Protein AF-A2FXR2-F1 (afdb_monomer)

Mean predicted aligned error: 19.78 Å

Solvent-accessible surface area (backbone atoms only — not comparable to full-atom values): 13635 Å² total; per-residue (Å²): 134,82,83,81,75,84,76,81,81,70,68,66,89,73,52,77,54,55,44,39,30,42,36,34,29,36,90,68,86,71,93,73,78,74,53,41,37,40,35,47,90,94,45,78,45,77,37,73,52,70,47,79,54,93,47,34,43,32,35,47,38,75,80,43,60,68,54,55,68,54,87,73,86,73,54,56,34,36,40,36,44,84,95,48,74,45,79,46,46,54,75,51,51,39,83,70,37,38,82,91,75,46,75,89,57,69,80,34,72,29,42,30,38,97,83,20,35,26,31,53,61,87,70,56,68,91,77,82,83,79,73,54,68,74,64,79,47,62,65,44,62,67,56,52,51,49,49,48,49,51,49,52,50,47,51,50,49,50,50,52,49,50,54,49,49,51,49,40,49,71,72,69,49,58,65,65,60,54,51,52,51,49,53,53,49,52,52,52,55,50,50,53,52,49,54,52,50,54,52,52,53,50,51,53,53,49,51,51,51,51,52,51,53,56,48,51,54,50,53,54,52,53,54,52,58,53,53,59,67,69,73,73,117

Sequence (233 aa):
MGDTVQCVFIPPSFNFHEILSFTIYSDAHFSEIPPLIVQIDEKQFEINKITNSDNKITWNCEKLVELKEHRTKTKEFKVKFNDLEKTIDLNGLIFLGMPRSFKPIYDVLLLEFKSGYYCRSDAISEDPVSFNVDFILTLDYRNVVQVKAQIEELQQSQKSFIETKERLVQTGLNLKELSDLKVQYEECMKEKRRVQHDFIDQNQKMQAATIITTNDERTIGAKRTTYEAYTSK

Nearest PDB structures (foldseek):
  8v33-assembly1_A  TM=5.564E-01  e=7.597E-01  Staphylococcus aureus

pLDDT: mean 71.03, std 16.15, range [30.12, 92.31]

Structure (mmCIF, N/CA/C/O backbone):
data_AF-A2FXR2-F1
#
_entry.id   AF-A2FXR2-F1
#
loop_
_atom_site.group_PDB
_atom_site.id
_atom_site.type_symbol
_atom_site.label_atom_id
_atom_site.label_alt_id
_atom_site.label_comp_id
_atom_site.label_asym_id
_atom_site.label_entity_id
_atom_site.label_seq_id
_atom_site.pdbx_PDB_ins_code
_atom_site.Cartn_x
_atom_site.Cartn_y
_atom_site.Cartn_z
_atom_site.occupancy
_atom_site.B_iso_or_equiv
_atom_site.auth_seq_id
_atom_site.auth_comp_id
_atom_site.auth_asym_id
_atom_site.auth_atom_id
_atom_site.pdbx_PDB_model_num
ATOM 1 N N . MET A 1 1 ? -23.079 -11.453 -27.517 1.00 34.19 1 MET A N 1
ATOM 2 C CA . MET A 1 1 ? -21.732 -11.996 -27.252 1.00 34.19 1 MET A CA 1
ATOM 3 C C . MET A 1 1 ? -21.077 -11.004 -26.316 1.00 34.19 1 MET A C 1
ATOM 5 O O . MET A 1 1 ? -20.950 -9.856 -26.708 1.00 34.19 1 MET A O 1
ATOM 9 N N . GLY A 1 2 ? -20.878 -11.379 -25.052 1.00 34.09 2 GLY A N 1
ATOM 10 C CA . GLY A 1 2 ? -20.291 -10.482 -24.058 1.00 34.09 2 GLY A CA 1
ATOM 11 C C . GLY A 1 2 ? -18.781 -10.468 -24.229 1.00 34.09 2 GLY A C 1
ATOM 12 O O . GLY A 1 2 ? -18.172 -11.536 -24.235 1.00 34.09 2 GLY A O 1
ATOM 13 N N . ASP A 1 3 ? -18.205 -9.283 -24.402 1.00 34.44 3 ASP A N 1
ATOM 14 C CA . ASP A 1 3 ? -16.759 -9.110 -24.434 1.00 34.44 3 ASP A CA 1
ATOM 15 C C . ASP A 1 3 ? -16.188 -9.504 -23.069 1.00 34.44 3 ASP A C 1
ATOM 17 O O . ASP A 1 3 ? -16.414 -8.844 -22.053 1.00 34.44 3 ASP A O 1
ATOM 21 N N . THR A 1 4 ? -15.467 -10.622 -23.029 1.00 33.97 4 THR A N 1
ATOM 22 C CA . THR A 1 4 ? -14.654 -11.008 -21.877 1.00 33.97 4 THR A CA 1
ATOM 23 C C . THR A 1 4 ? -13.510 -10.013 -21.738 1.00 33.97 4 THR A C 1
ATOM 25 O O . THR A 1 4 ? -12.489 -10.123 -22.417 1.00 33.97 4 THR A O 1
ATOM 28 N N . VAL A 1 5 ? -13.685 -9.035 -20.852 1.00 34.22 5 VAL A N 1
ATOM 29 C CA . VAL A 1 5 ? -12.607 -8.149 -20.416 1.00 34.22 5 VAL A CA 1
ATOM 30 C C . VAL A 1 5 ? -11.611 -8.988 -19.617 1.00 34.22 5 VAL A C 1
ATOM 32 O O . VAL A 1 5 ? -11.944 -9.538 -18.567 1.00 34.22 5 VAL A O 1
ATOM 35 N N . GLN A 1 6 ? -10.384 -9.116 -20.123 1.00 30.12 6 GLN A N 1
ATOM 36 C CA . GLN A 1 6 ? -9.282 -9.705 -19.366 1.00 30.12 6 GLN A CA 1
ATOM 37 C C . GLN A 1 6 ? -8.884 -8.745 -18.240 1.00 30.12 6 GLN A C 1
ATOM 39 O O . GLN A 1 6 ? -8.045 -7.864 -18.416 1.00 30.12 6 GLN A O 1
ATOM 44 N N . CYS A 1 7 ? -9.495 -8.906 -17.069 1.00 34.31 7 CYS A N 1
ATOM 45 C CA . CYS A 1 7 ? -9.015 -8.268 -15.852 1.00 34.31 7 CYS A CA 1
ATOM 46 C C . CYS A 1 7 ? -7.735 -8.980 -15.403 1.00 34.31 7 CYS A C 1
ATOM 48 O O . CYS A 1 7 ? -7.783 -10.080 -14.852 1.00 34.31 7 CYS A O 1
ATOM 50 N N . VAL A 1 8 ? -6.578 -8.356 -15.629 1.00 30.34 8 VAL A N 1
ATOM 51 C CA . VAL A 1 8 ? -5.335 -8.772 -14.975 1.00 30.34 8 VAL A CA 1
ATOM 52 C C . VAL A 1 8 ? -5.390 -8.257 -13.538 1.00 30.34 8 VAL A C 1
ATOM 54 O O . VAL A 1 8 ? -5.042 -7.112 -13.261 1.00 30.34 8 VAL A O 1
ATOM 57 N N . PHE A 1 9 ? -5.846 -9.103 -12.615 1.00 40.12 9 PHE A N 1
ATOM 58 C CA . PHE A 1 9 ? -5.611 -8.895 -11.190 1.00 40.12 9 PHE A CA 1
ATOM 59 C C . PHE A 1 9 ? -4.121 -9.123 -10.937 1.00 40.12 9 PHE A C 1
ATOM 61 O O . PHE A 1 9 ? -3.690 -10.253 -10.736 1.00 40.12 9 PHE A O 1
ATOM 68 N N . ILE A 1 10 ? -3.315 -8.063 -10.996 1.00 36.97 10 ILE A N 1
ATOM 69 C CA . ILE A 1 10 ? -1.991 -8.097 -10.374 1.00 36.97 10 ILE A CA 1
ATOM 70 C C . ILE A 1 10 ? -2.263 -7.941 -8.879 1.00 36.97 10 ILE A C 1
ATOM 72 O O . ILE A 1 10 ? -2.712 -6.861 -8.485 1.00 36.97 10 ILE A O 1
ATOM 76 N N . PRO A 1 11 ? -2.047 -8.974 -8.045 1.00 44.47 11 PRO A N 1
ATOM 77 C CA . PRO A 1 11 ? -2.202 -8.823 -6.611 1.00 44.47 11 PRO A CA 1
ATOM 78 C C . PRO A 1 11 ? -1.221 -7.732 -6.182 1.00 44.47 11 PRO A C 1
ATOM 80 O O . PRO A 1 11 ? -0.017 -7.865 -6.439 1.00 44.47 11 PRO A O 1
ATOM 83 N N . PRO A 1 12 ? -1.688 -6.622 -5.598 1.00 54.91 12 PRO A N 1
ATOM 84 C CA . PRO A 1 12 ? -0.768 -5.647 -5.053 1.00 54.91 12 PRO A CA 1
ATOM 85 C C . PRO A 1 12 ? 0.086 -6.357 -3.999 1.00 54.91 12 PRO A C 1
ATOM 87 O O . PRO A 1 12 ? -0.434 -7.014 -3.101 1.00 54.91 12 PRO A O 1
ATOM 90 N N . SER A 1 13 ? 1.412 -6.263 -4.118 1.00 66.31 13 SER A N 1
ATOM 91 C CA . SER A 1 13 ? 2.334 -6.841 -3.135 1.00 66.31 13 SER A CA 1
ATOM 92 C C . SER A 1 13 ? 2.373 -5.963 -1.881 1.00 66.31 13 SER A C 1
ATOM 94 O O . SER A 1 13 ? 3.421 -5.419 -1.533 1.00 66.31 13 SER A O 1
ATOM 96 N N . PHE A 1 14 ? 1.231 -5.819 -1.208 1.00 75.69 14 PHE A N 1
ATOM 97 C CA . PHE A 1 14 ? 1.130 -5.025 0.003 1.00 75.69 14 PHE A CA 1
ATOM 98 C C . PHE A 1 14 ? 1.903 -5.664 1.140 1.00 75.69 14 PHE A C 1
ATOM 100 O O . PHE A 1 14 ? 1.891 -6.884 1.318 1.00 75.69 14 PHE A O 1
ATOM 107 N N . ASN A 1 15 ? 2.548 -4.833 1.941 1.00 82.69 15 ASN A N 1
ATOM 108 C CA . ASN A 1 15 ? 3.151 -5.236 3.202 1.00 82.69 15 ASN A CA 1
ATOM 109 C C . ASN A 1 15 ? 2.428 -4.556 4.366 1.00 82.69 15 ASN A C 1
ATOM 111 O O . ASN A 1 15 ? 1.904 -3.457 4.214 1.00 82.69 15 ASN A O 1
ATOM 115 N N . PHE A 1 16 ? 2.439 -5.164 5.554 1.00 81.81 16 PHE A N 1
ATOM 116 C CA . PHE A 1 16 ? 1.729 -4.603 6.715 1.00 81.81 16 PHE A CA 1
ATOM 117 C C . PHE A 1 16 ? 2.162 -3.177 7.065 1.00 81.81 16 PHE A C 1
ATOM 119 O O . PHE A 1 16 ? 1.326 -2.344 7.394 1.00 81.81 16 PHE A O 1
ATOM 126 N N . HIS A 1 17 ? 3.455 -2.871 6.924 1.00 82.31 17 HIS A N 1
ATOM 127 C CA . HIS A 1 17 ? 4.001 -1.537 7.188 1.00 82.31 17 HIS A CA 1
ATOM 128 C C . HIS A 1 17 ? 3.488 -0.449 6.225 1.00 82.31 17 HIS A C 1
ATOM 130 O O . HIS A 1 17 ? 3.721 0.738 6.459 1.00 82.31 17 HIS A O 1
ATOM 136 N N . GLU A 1 18 ? 2.828 -0.838 5.133 1.00 84.31 18 GLU A N 1
ATOM 137 C CA . GLU A 1 18 ? 2.234 0.072 4.151 1.00 84.31 18 GLU A CA 1
ATOM 138 C C . GLU A 1 18 ? 0.792 0.459 4.510 1.00 84.31 18 GLU A C 1
ATOM 140 O O . GLU A 1 18 ? 0.265 1.404 3.919 1.00 84.31 18 GLU A O 1
ATOM 145 N N . ILE A 1 19 ? 0.171 -0.227 5.481 1.00 88.31 19 ILE A N 1
ATOM 146 C CA . ILE A 1 19 ? -1.155 0.121 5.999 1.00 88.31 19 ILE A CA 1
ATOM 147 C C . ILE A 1 19 ? -1.044 1.458 6.738 1.00 88.31 19 ILE A C 1
ATOM 149 O O . ILE A 1 19 ? -0.303 1.604 7.713 1.00 88.31 19 ILE A O 1
ATOM 153 N N . LEU A 1 20 ? -1.790 2.454 6.269 1.00 89.00 20 LEU A N 1
ATOM 154 C CA . LEU A 1 20 ? -1.824 3.792 6.854 1.00 89.00 20 LEU A CA 1
ATOM 155 C C . LEU A 1 20 ? -2.848 3.875 7.985 1.00 89.00 20 LEU A C 1
ATOM 157 O O . LEU A 1 20 ? -2.572 4.462 9.038 1.00 89.00 20 LEU A O 1
ATOM 161 N N . SER A 1 21 ? -4.022 3.281 7.777 1.00 91.06 21 SER A N 1
ATOM 162 C CA . SER A 1 21 ? -5.117 3.298 8.738 1.00 91.06 21 SER A CA 1
ATOM 163 C C . SER A 1 21 ? -6.072 2.116 8.547 1.00 91.06 21 SER A C 1
ATOM 165 O O . SER A 1 21 ? -6.156 1.530 7.466 1.00 91.06 21 SER A O 1
ATOM 167 N N . PHE A 1 22 ? -6.808 1.798 9.609 1.00 91.25 22 PHE A N 1
ATOM 168 C CA . PHE A 1 22 ? -8.021 0.990 9.544 1.00 91.25 22 PHE A CA 1
ATOM 169 C C . PHE A 1 22 ? -9.216 1.913 9.744 1.00 91.25 22 PHE A C 1
ATOM 171 O O . PHE A 1 22 ? -9.208 2.729 10.666 1.00 91.25 22 PHE A O 1
ATOM 178 N N . THR A 1 23 ? -10.229 1.802 8.894 1.00 90.06 23 THR A N 1
ATOM 179 C CA . THR A 1 23 ? -11.386 2.699 8.891 1.00 90.06 23 THR A CA 1
ATOM 180 C C . THR A 1 23 ? -12.684 1.904 8.869 1.00 90.06 23 THR A C 1
ATOM 182 O O . THR A 1 23 ? -12.802 0.942 8.120 1.00 90.06 23 THR A O 1
ATOM 185 N N . ILE A 1 24 ? -13.672 2.334 9.650 1.00 87.81 24 ILE A N 1
ATOM 186 C CA . ILE A 1 24 ? -15.057 1.862 9.558 1.00 87.81 24 ILE A CA 1
ATOM 187 C C . ILE A 1 24 ? -15.957 3.085 9.449 1.00 87.81 24 ILE A C 1
ATOM 189 O O . ILE A 1 24 ? -15.795 4.044 10.205 1.00 87.81 24 ILE A O 1
ATOM 193 N N . TYR A 1 25 ? -16.901 3.037 8.515 1.00 85.31 25 TYR A N 1
ATOM 194 C CA . TYR A 1 25 ? -18.023 3.966 8.490 1.00 85.31 25 TYR A CA 1
ATOM 195 C C . TYR A 1 25 ? -19.205 3.304 9.178 1.00 85.31 25 TYR A C 1
ATOM 197 O O . TYR A 1 25 ? -19.517 2.163 8.865 1.00 85.31 25 TYR A O 1
ATOM 205 N N . SER A 1 26 ? -19.841 3.971 10.127 1.00 80.31 26 SER A N 1
ATOM 206 C CA . SER A 1 26 ? -20.992 3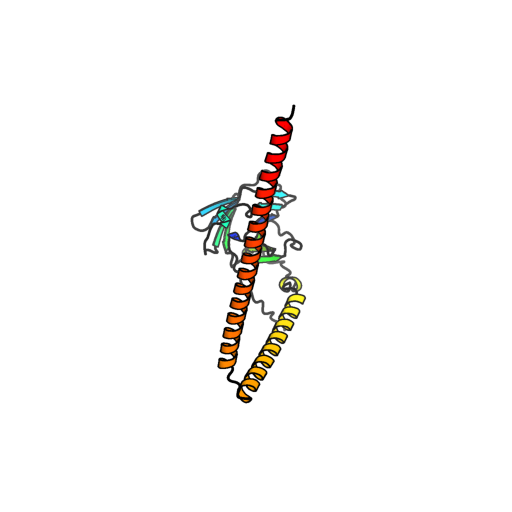.421 10.837 1.00 80.31 26 SER A CA 1
ATOM 207 C C . SER A 1 26 ? -21.884 4.556 11.310 1.00 80.31 26 SER A C 1
ATOM 209 O O . SER A 1 26 ? -21.394 5.562 11.822 1.00 80.31 26 SER A O 1
ATOM 211 N N . ASP A 1 27 ? -23.192 4.393 11.131 1.00 73.06 27 ASP A N 1
ATOM 212 C CA . ASP A 1 27 ? -24.196 5.366 11.575 1.00 73.06 27 ASP A CA 1
ATOM 213 C C . ASP A 1 27 ? -24.445 5.305 13.091 1.00 73.06 27 ASP A C 1
ATOM 215 O O . ASP A 1 27 ? -25.141 6.152 13.655 1.00 73.06 27 ASP A O 1
ATOM 219 N N . ALA A 1 28 ? -23.867 4.314 13.776 1.00 68.12 28 ALA A N 1
ATOM 220 C CA . ALA A 1 28 ? -23.930 4.220 15.221 1.00 68.12 28 ALA A CA 1
ATOM 221 C C . ALA A 1 28 ? -23.032 5.281 15.877 1.00 68.12 28 ALA A C 1
ATOM 223 O O . ALA A 1 28 ? -21.840 5.397 15.589 1.00 68.12 28 ALA A O 1
ATOM 224 N N . HIS A 1 29 ? -23.586 6.034 16.827 1.00 63.50 29 HIS A N 1
ATOM 225 C CA . HIS A 1 29 ? -22.776 6.858 17.717 1.00 63.50 29 HIS A CA 1
ATOM 226 C C . HIS A 1 29 ? -22.093 5.974 18.763 1.00 63.50 29 HIS A C 1
ATOM 228 O O . HIS A 1 29 ? -22.741 5.424 19.653 1.00 63.50 29 HIS A O 1
ATOM 234 N N . PHE A 1 30 ? -20.769 5.862 18.670 1.00 64.06 30 PHE A N 1
ATOM 235 C CA . PHE A 1 30 ? -19.958 5.169 19.665 1.00 64.06 30 PHE A CA 1
ATOM 236 C C . PHE A 1 30 ? -19.601 6.137 20.791 1.00 64.06 30 PHE A C 1
ATOM 238 O O . PHE A 1 30 ? -18.879 7.111 20.572 1.00 64.06 30 PHE A O 1
ATOM 245 N N . SER A 1 31 ? -20.106 5.872 21.997 1.00 61.06 31 SER A N 1
ATOM 246 C CA . SER A 1 31 ? -19.763 6.629 23.208 1.00 61.06 31 SER A CA 1
ATOM 247 C C . SER A 1 31 ? -18.308 6.416 23.633 1.00 61.06 31 SER A C 1
ATOM 249 O O . SER A 1 31 ? -17.680 7.329 24.158 1.00 61.06 31 SER A O 1
ATOM 251 N N . GLU A 1 32 ? -17.768 5.225 23.372 1.00 71.31 32 GLU A N 1
ATOM 252 C CA . GLU A 1 32 ? -16.377 4.858 23.615 1.00 71.31 32 GLU A CA 1
ATOM 253 C C . GLU A 1 32 ? -15.946 3.861 22.532 1.00 71.31 32 GLU A C 1
ATOM 255 O O . GLU A 1 32 ? -16.670 2.909 22.235 1.00 71.31 32 GLU A O 1
ATOM 260 N N . ILE A 1 33 ? -14.806 4.110 21.885 1.00 77.62 33 ILE A N 1
ATOM 261 C CA . ILE A 1 33 ? -14.294 3.259 20.804 1.00 77.62 33 ILE A CA 1
ATOM 262 C C . ILE A 1 33 ? -13.088 2.499 21.353 1.00 77.62 33 ILE A C 1
ATOM 264 O O . ILE A 1 33 ? -12.112 3.146 21.742 1.00 77.62 33 ILE A O 1
ATOM 268 N N . PRO A 1 34 ? -13.120 1.155 21.384 1.00 80.50 34 PRO A N 1
ATOM 269 C CA . PRO A 1 34 ? -12.000 0.379 21.884 1.00 80.50 34 PRO A CA 1
ATOM 270 C C . PRO A 1 34 ? -10.788 0.472 20.943 1.00 80.50 34 PRO A C 1
ATOM 272 O O . PRO A 1 34 ? -10.928 0.751 19.741 1.00 80.50 34 PRO A O 1
ATOM 275 N N . PRO A 1 35 ? -9.581 0.214 21.465 1.00 85.75 35 PRO A N 1
ATOM 276 C CA . PRO A 1 35 ? -8.396 0.117 20.633 1.00 85.75 35 PRO A CA 1
ATOM 277 C C . PRO A 1 35 ? -8.503 -1.054 19.655 1.00 85.75 35 PRO A C 1
ATOM 279 O O . PRO A 1 35 ? -9.114 -2.087 19.942 1.00 85.75 35 PRO A O 1
ATOM 282 N N . LEU A 1 36 ? -7.895 -0.885 18.481 1.00 89.44 36 LEU A N 1
ATOM 283 C CA . LEU A 1 36 ? -7.805 -1.950 17.490 1.00 89.44 36 LEU A CA 1
ATOM 284 C C . LEU A 1 36 ? -6.589 -2.812 17.798 1.00 89.44 36 LEU A C 1
ATOM 286 O O . LEU A 1 36 ? -5.464 -2.313 17.848 1.00 89.44 36 LEU A O 1
ATOM 290 N N . ILE A 1 37 ? -6.810 -4.108 17.951 1.00 91.06 37 ILE A N 1
ATOM 291 C CA . ILE A 1 37 ? -5.748 -5.081 18.159 1.00 91.06 37 ILE A CA 1
ATOM 292 C C . ILE A 1 37 ? -5.438 -5.745 16.822 1.00 91.06 37 ILE A C 1
ATOM 294 O O . ILE A 1 37 ? -6.298 -6.383 16.217 1.00 91.06 37 ILE A O 1
ATOM 298 N N . VAL A 1 38 ? -4.193 -5.626 16.377 1.00 91.25 38 VAL A N 1
ATOM 299 C CA . VAL A 1 38 ? -3.679 -6.255 15.161 1.00 91.25 38 VAL A CA 1
ATOM 300 C C . VAL A 1 38 ? -2.675 -7.322 15.573 1.00 91.25 38 VAL A C 1
ATOM 302 O O . VAL A 1 38 ? -1.637 -7.012 16.148 1.00 91.25 38 VAL A O 1
ATOM 305 N N . GLN A 1 39 ? -2.975 -8.586 15.300 1.00 91.31 39 GLN A N 1
ATOM 306 C CA . GLN A 1 39 ? -2.086 -9.707 15.577 1.00 91.31 39 GLN A CA 1
ATOM 307 C C . GLN A 1 39 ? -1.469 -10.211 14.274 1.00 91.31 39 GLN A C 1
ATOM 309 O O . 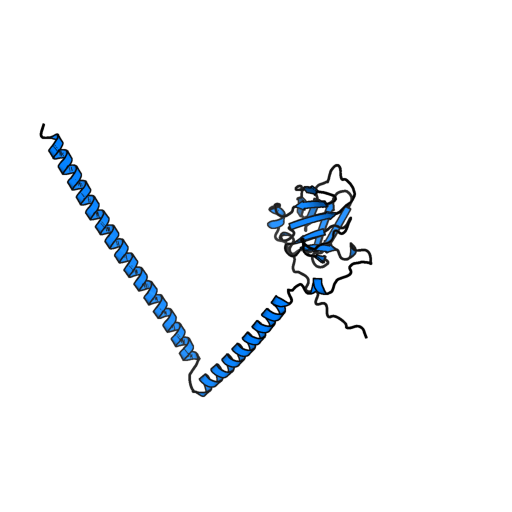GLN A 1 39 ? -2.179 -10.673 13.378 1.00 91.31 39 GLN A O 1
ATOM 314 N N . ILE A 1 40 ? -0.145 -10.129 14.193 1.00 88.88 40 ILE A N 1
ATOM 315 C CA . ILE A 1 40 ? 0.659 -10.563 13.052 1.00 88.88 40 ILE A CA 1
ATOM 316 C C . ILE A 1 40 ? 1.667 -11.578 13.580 1.00 88.88 40 ILE A C 1
ATOM 318 O O . ILE A 1 40 ? 2.436 -11.272 14.494 1.00 88.88 40 ILE A O 1
ATOM 322 N N . ASP A 1 41 ? 1.652 -12.786 13.021 1.00 86.38 41 ASP A N 1
ATOM 323 C CA . ASP A 1 41 ? 2.411 -13.921 13.548 1.00 86.38 41 ASP A CA 1
ATOM 324 C C . ASP A 1 41 ? 2.099 -14.138 15.052 1.00 86.38 41 ASP A C 1
ATOM 326 O O . ASP A 1 41 ? 0.943 -14.333 15.441 1.00 86.38 41 ASP A O 1
ATOM 330 N N . GLU A 1 42 ? 3.115 -14.059 15.914 1.00 83.81 42 GLU A N 1
ATOM 331 C CA . GLU A 1 42 ? 2.994 -14.163 17.377 1.00 83.81 42 GLU A CA 1
ATOM 332 C C . GLU A 1 42 ? 2.957 -12.794 18.083 1.00 83.81 42 GLU A C 1
ATOM 334 O O . GLU A 1 42 ? 2.869 -12.727 19.309 1.00 83.81 42 GLU A O 1
ATOM 339 N N . LYS A 1 43 ? 3.040 -11.686 17.333 1.00 87.06 43 LYS A N 1
ATOM 340 C CA . LYS A 1 43 ? 3.070 -10.331 17.892 1.00 87.06 43 LYS A CA 1
ATOM 341 C C . LYS A 1 43 ? 1.704 -9.672 17.834 1.00 87.06 43 LYS A C 1
ATOM 343 O O . LYS A 1 43 ? 0.987 -9.764 16.841 1.00 87.06 43 LYS A O 1
ATOM 348 N N . GLN A 1 44 ? 1.386 -8.950 18.898 1.00 89.88 44 GLN A N 1
ATOM 349 C CA . GLN A 1 44 ? 0.161 -8.180 19.024 1.00 89.88 44 GLN A CA 1
ATOM 350 C C . GLN A 1 44 ? 0.502 -6.690 19.078 1.00 89.88 44 GLN A C 1
ATOM 352 O O . GLN A 1 44 ? 1.330 -6.272 19.882 1.00 89.88 44 GLN A O 1
ATOM 357 N N . PHE A 1 45 ? -0.143 -5.907 18.219 1.00 88.88 45 PHE A N 1
ATOM 358 C CA . PHE A 1 45 ? -0.003 -4.461 18.120 1.00 88.88 45 PHE A CA 1
ATOM 359 C C . PHE A 1 45 ? -1.327 -3.809 18.503 1.00 88.88 45 PHE A C 1
ATOM 361 O O . PHE A 1 45 ? -2.369 -4.131 17.932 1.00 88.88 45 PHE A O 1
ATOM 368 N N . GLU A 1 46 ? -1.290 -2.887 19.455 1.00 88.88 46 GLU A N 1
ATOM 369 C CA . GLU A 1 46 ? -2.475 -2.173 19.921 1.00 88.88 46 GLU A CA 1
ATOM 370 C C . GLU A 1 46 ? -2.485 -0.744 19.369 1.00 88.88 46 GLU A C 1
ATOM 372 O O . GLU A 1 46 ? -1.576 0.054 19.610 1.00 88.88 46 GLU A O 1
ATOM 377 N N . ILE A 1 47 ? -3.517 -0.411 18.594 1.00 87.69 47 ILE A N 1
ATOM 378 C CA . ILE A 1 47 ? -3.649 0.885 17.932 1.00 87.69 47 ILE A CA 1
ATOM 379 C C . ILE A 1 47 ? -4.634 1.746 18.715 1.00 87.69 47 ILE A C 1
ATOM 381 O O . ILE A 1 47 ? -5.845 1.704 18.509 1.00 87.69 47 ILE A O 1
ATOM 385 N N . ASN A 1 48 ? -4.075 2.581 19.588 1.00 82.38 48 ASN A N 1
ATOM 386 C CA . ASN A 1 48 ? -4.821 3.480 20.475 1.00 82.38 48 ASN A CA 1
ATOM 387 C C . ASN A 1 48 ? -5.180 4.831 19.833 1.00 82.38 48 ASN A C 1
ATOM 389 O O . ASN A 1 48 ? -5.976 5.602 20.365 1.00 82.38 48 ASN A O 1
ATOM 393 N N . LYS A 1 49 ? -4.574 5.168 18.686 1.00 78.44 49 LYS A N 1
ATOM 394 C CA . LYS A 1 49 ? -4.753 6.479 18.049 1.00 78.44 49 LYS A CA 1
ATOM 395 C C . LYS A 1 49 ? -6.001 6.510 17.169 1.00 78.44 49 LYS A C 1
ATOM 397 O O . LYS A 1 49 ? -5.924 6.331 15.948 1.00 78.44 49 LYS A O 1
ATOM 402 N N . ILE A 1 50 ? -7.125 6.804 17.806 1.00 82.62 50 ILE A N 1
ATOM 403 C CA . ILE A 1 50 ? -8.449 6.832 17.191 1.00 82.62 50 ILE A CA 1
ATOM 404 C C . ILE A 1 50 ? -8.793 8.257 16.746 1.00 82.62 50 ILE A C 1
ATOM 406 O O . ILE A 1 50 ? -8.520 9.237 17.438 1.00 82.62 50 ILE A O 1
ATOM 410 N N . THR A 1 51 ? -9.378 8.388 15.564 1.00 82.44 51 THR A N 1
ATOM 411 C CA . THR A 1 51 ? -10.052 9.604 15.105 1.00 82.44 51 THR A CA 1
ATOM 412 C C . THR A 1 51 ? -11.508 9.247 14.856 1.00 82.44 51 THR A C 1
ATOM 414 O O . THR A 1 51 ? -11.778 8.307 14.114 1.00 82.44 51 THR A O 1
ATOM 417 N N . ASN A 1 52 ? -12.421 9.967 15.506 1.00 80.88 52 ASN A N 1
ATOM 418 C CA . ASN A 1 52 ? -13.860 9.818 15.329 1.00 80.88 52 ASN A CA 1
ATOM 419 C C . ASN A 1 52 ? -14.409 11.138 14.785 1.00 80.88 52 ASN A C 1
ATOM 421 O O . ASN A 1 52 ? -14.245 12.183 15.417 1.00 80.88 52 ASN A O 1
ATOM 425 N N . SER A 1 53 ? -15.000 11.094 13.600 1.00 76.31 53 SER A N 1
ATOM 426 C CA . SER A 1 53 ? -15.610 12.245 12.935 1.00 76.31 53 SER A CA 1
ATOM 427 C C . SER A 1 53 ? -16.813 11.758 12.143 1.00 76.31 53 SER A C 1
ATOM 429 O O . SER A 1 53 ? -16.626 10.837 11.357 1.00 76.31 53 SER A O 1
ATOM 431 N N . ASP A 1 54 ? -17.991 12.358 12.331 1.00 70.94 54 ASP A N 1
ATOM 432 C CA . ASP A 1 54 ? -19.229 12.148 11.556 1.00 70.94 54 ASP A CA 1
ATOM 433 C C . ASP A 1 54 ? -19.330 10.777 10.864 1.00 70.94 54 ASP A C 1
ATOM 435 O O . ASP A 1 54 ? -19.042 10.627 9.675 1.00 70.94 54 ASP A O 1
ATOM 439 N N . ASN A 1 55 ? -19.720 9.765 11.644 1.00 80.19 55 ASN A N 1
ATOM 440 C CA . ASN A 1 55 ? -19.958 8.384 11.206 1.00 80.19 55 ASN A CA 1
ATOM 441 C C . ASN A 1 55 ? -18.716 7.656 10.662 1.00 80.19 55 ASN A C 1
ATOM 443 O O . ASN A 1 55 ? -18.843 6.640 9.983 1.00 80.19 55 ASN A O 1
ATOM 447 N N . LYS A 1 56 ? -17.507 8.147 10.953 1.00 86.44 56 LYS A N 1
ATOM 448 C CA . LYS A 1 56 ? -16.231 7.533 10.573 1.00 86.44 56 LYS A CA 1
ATOM 449 C C . LYS A 1 56 ? -15.341 7.332 11.792 1.00 86.44 56 LYS A C 1
ATOM 451 O O . LYS A 1 56 ? -14.966 8.285 12.475 1.00 86.44 56 LYS A O 1
ATOM 456 N N . ILE A 1 57 ? -14.915 6.091 11.983 1.00 88.19 57 ILE A N 1
ATOM 457 C CA . ILE A 1 57 ? -13.885 5.704 12.942 1.00 88.19 57 ILE A CA 1
ATOM 458 C C . ILE A 1 57 ? -12.615 5.365 12.176 1.00 88.19 57 ILE A C 1
ATOM 460 O O . ILE A 1 57 ? -12.650 4.629 11.191 1.00 88.19 57 ILE A O 1
ATOM 464 N N . THR A 1 58 ? -11.478 5.888 12.626 1.00 89.62 58 THR A N 1
ATOM 465 C CA . THR A 1 58 ? -10.174 5.617 12.018 1.00 89.62 58 THR A CA 1
ATOM 466 C C . THR A 1 58 ? -9.120 5.316 13.077 1.00 89.62 58 THR A C 1
ATOM 468 O O . THR A 1 58 ? -8.795 6.172 13.900 1.00 89.62 58 THR A O 1
ATOM 471 N N . TRP A 1 59 ? -8.529 4.123 13.015 1.00 91.00 59 TRP A N 1
ATOM 472 C CA . TRP A 1 59 ? -7.351 3.734 13.790 1.00 91.00 59 TRP A CA 1
ATOM 473 C C . TRP A 1 59 ? -6.093 3.992 12.962 1.00 91.00 59 TRP A C 1
ATOM 475 O O . TRP A 1 59 ? -5.838 3.345 11.944 1.00 91.00 59 TRP A O 1
ATOM 485 N N . ASN A 1 60 ? -5.301 4.976 13.382 1.00 88.81 60 ASN A N 1
ATOM 486 C CA . ASN A 1 60 ? -4.162 5.459 12.607 1.00 88.81 60 ASN A CA 1
ATOM 487 C C . ASN A 1 60 ? -2.902 4.623 12.872 1.00 88.81 60 ASN A C 1
ATOM 489 O O . ASN A 1 60 ? -2.315 4.717 13.951 1.00 88.81 60 ASN A O 1
ATOM 493 N N . CYS A 1 61 ? -2.433 3.899 11.853 1.00 83.81 61 CYS A N 1
ATOM 494 C CA . CYS A 1 61 ? -1.215 3.082 11.904 1.00 83.81 61 CYS A CA 1
ATOM 495 C C . CYS A 1 61 ? 0.048 3.889 11.596 1.00 83.81 61 CYS A C 1
ATOM 497 O O . CYS A 1 61 ? 1.138 3.516 12.013 1.00 83.81 61 CYS A O 1
ATOM 499 N N . GLU A 1 62 ? -0.074 5.016 10.886 1.00 66.94 62 GLU A N 1
ATOM 500 C CA . GLU A 1 62 ? 1.076 5.784 10.392 1.00 66.94 62 GLU A CA 1
ATOM 501 C C . GLU A 1 62 ? 2.066 6.201 11.499 1.00 66.94 62 GLU A C 1
ATOM 503 O O . GLU A 1 62 ? 3.262 6.350 11.246 1.00 66.94 62 GLU A O 1
ATOM 508 N N . LYS A 1 63 ? 1.591 6.362 12.736 1.00 61.47 63 LYS A N 1
ATOM 509 C CA . LYS A 1 63 ? 2.432 6.731 13.884 1.00 61.47 63 LYS A CA 1
ATOM 510 C C . LYS A 1 63 ? 2.907 5.535 14.717 1.00 61.47 63 LYS A C 1
ATOM 512 O O . LYS A 1 63 ? 3.650 5.742 15.672 1.00 61.47 63 LYS A O 1
ATOM 517 N N . LEU A 1 64 ? 2.505 4.311 14.374 1.00 73.06 64 LEU A N 1
ATOM 518 C CA . LEU A 1 64 ? 2.888 3.100 15.092 1.00 73.06 64 LEU A CA 1
ATOM 519 C C . LEU A 1 64 ? 4.225 2.574 14.549 1.00 73.06 64 LEU A C 1
ATOM 521 O O . LEU A 1 64 ? 4.275 1.812 13.582 1.00 73.06 64 LEU A O 1
ATOM 525 N N . VAL A 1 65 ? 5.322 3.019 15.164 1.00 73.38 65 VAL A N 1
ATOM 526 C CA . VAL A 1 65 ? 6.691 2.643 14.767 1.00 73.38 65 VAL A CA 1
ATOM 527 C C . VAL A 1 65 ? 6.876 1.124 14.801 1.00 73.38 65 VAL A C 1
ATOM 529 O O . VAL A 1 65 ? 7.429 0.558 13.866 1.00 73.38 65 VAL A O 1
ATOM 532 N N . GLU A 1 66 ? 6.315 0.454 15.807 1.00 72.25 66 GLU A N 1
ATOM 533 C CA . GLU A 1 66 ? 6.443 -0.995 15.998 1.00 72.25 66 GLU A CA 1
ATOM 534 C C . GLU A 1 66 ? 5.901 -1.815 14.819 1.00 72.25 66 GLU A C 1
ATOM 536 O O . GLU A 1 66 ? 6.540 -2.775 14.394 1.00 72.25 66 GLU A O 1
ATOM 541 N N . LEU A 1 67 ? 4.761 -1.416 14.243 1.00 74.31 67 LEU A N 1
ATOM 542 C CA . LEU A 1 67 ? 4.170 -2.096 13.084 1.00 74.31 67 LEU A CA 1
ATOM 543 C C . LEU A 1 67 ? 4.905 -1.747 11.783 1.00 74.31 67 LEU A C 1
ATOM 545 O O . LEU A 1 67 ? 5.007 -2.587 10.891 1.00 74.31 67 LEU A O 1
ATOM 549 N N . LYS A 1 68 ? 5.494 -0.547 11.689 1.00 72.94 68 LYS A N 1
ATOM 550 C CA . LYS A 1 68 ? 6.357 -0.162 10.559 1.00 72.94 68 LYS A CA 1
ATOM 551 C C . LYS A 1 68 ? 7.697 -0.894 10.556 1.00 72.94 68 LYS A C 1
ATOM 553 O O . LYS A 1 68 ? 8.214 -1.232 9.494 1.00 72.94 68 LYS A O 1
ATOM 558 N N . GLU A 1 69 ? 8.264 -1.128 11.732 1.00 76.69 69 GLU A N 1
ATOM 559 C CA . GLU A 1 69 ? 9.537 -1.829 11.906 1.00 76.69 69 GLU A CA 1
ATOM 560 C C . GLU A 1 69 ? 9.375 -3.353 11.925 1.00 76.69 69 GLU A C 1
ATOM 562 O O . GLU A 1 69 ? 10.362 -4.082 11.785 1.00 76.69 69 GLU A O 1
ATOM 567 N N . HIS A 1 70 ? 8.141 -3.854 12.041 1.00 77.25 70 HIS A N 1
ATOM 568 C CA . HIS A 1 70 ? 7.855 -5.277 11.982 1.00 77.25 70 HIS A CA 1
ATOM 569 C C . HIS A 1 70 ? 8.106 -5.842 10.577 1.00 77.25 70 HIS A C 1
ATOM 571 O O . HIS A 1 70 ? 7.264 -5.816 9.679 1.00 77.25 70 HIS A O 1
ATOM 577 N N . ARG A 1 71 ? 9.312 -6.381 10.386 1.00 71.31 71 ARG A N 1
ATOM 578 C CA . ARG A 1 71 ? 9.708 -7.086 9.167 1.00 71.31 71 ARG A CA 1
ATOM 579 C C . ARG A 1 71 ? 9.194 -8.522 9.212 1.00 71.31 71 ARG A C 1
ATOM 581 O O . ARG A 1 71 ? 9.859 -9.396 9.758 1.00 71.31 71 ARG A O 1
ATOM 588 N N . THR A 1 72 ? 8.041 -8.761 8.602 1.00 77.25 72 THR A N 1
ATOM 589 C CA . THR A 1 72 ? 7.512 -10.106 8.347 1.00 77.25 72 THR A CA 1
ATOM 590 C C . THR A 1 72 ? 7.191 -10.289 6.863 1.00 77.25 72 THR A C 1
ATOM 592 O O . THR A 1 72 ? 7.035 -9.318 6.118 1.00 77.25 72 THR A O 1
ATOM 595 N N . LYS A 1 73 ? 7.152 -11.550 6.424 1.00 77.31 73 LYS A N 1
ATOM 596 C CA . LYS A 1 73 ? 6.733 -11.947 5.071 1.00 77.31 73 LYS A CA 1
ATOM 597 C C . LYS A 1 73 ? 5.291 -12.443 5.030 1.00 77.31 73 LYS A C 1
ATOM 599 O O . LYS A 1 73 ? 4.775 -12.668 3.936 1.00 77.31 73 LYS A O 1
ATOM 604 N N . THR A 1 74 ? 4.670 -12.625 6.192 1.00 83.56 74 THR A N 1
ATOM 605 C CA . THR A 1 74 ? 3.285 -13.068 6.304 1.00 83.56 74 THR A CA 1
ATOM 606 C C . THR A 1 74 ? 2.372 -12.065 5.597 1.00 83.56 74 THR A C 1
ATOM 608 O O . THR A 1 74 ? 2.684 -10.879 5.503 1.00 83.56 74 THR A O 1
ATOM 611 N N . LYS A 1 75 ? 1.279 -12.552 5.010 1.00 85.69 75 LYS A N 1
ATOM 612 C CA . LYS A 1 75 ? 0.256 -11.720 4.349 1.00 85.69 75 LYS A CA 1
ATOM 613 C C . LYS A 1 75 ? -1.095 -11.793 5.053 1.00 85.69 75 LYS A C 1
ATOM 615 O O . LYS A 1 75 ? -1.949 -10.948 4.817 1.00 85.69 75 LYS A O 1
ATOM 620 N N . GLU A 1 76 ? -1.246 -12.759 5.948 1.00 90.19 76 GLU A N 1
ATOM 621 C CA . GLU A 1 76 ? -2.433 -12.970 6.758 1.00 90.19 76 GLU A CA 1
ATOM 622 C C . GLU A 1 76 ? -2.228 -12.430 8.177 1.00 90.19 76 GLU A C 1
ATOM 624 O O . GLU A 1 76 ? -1.157 -12.575 8.765 1.00 90.19 76 GLU A O 1
ATOM 629 N N . PHE A 1 77 ? -3.249 -11.795 8.736 1.00 90.94 77 PHE A N 1
ATOM 630 C CA . PHE A 1 77 ? -3.214 -11.263 10.091 1.00 90.94 77 PHE A CA 1
ATOM 631 C C . PHE A 1 77 ? -4.611 -11.198 10.686 1.00 90.94 77 PHE A C 1
ATOM 633 O O . PHE A 1 77 ? -5.610 -11.214 9.970 1.00 90.94 77 PHE A O 1
ATOM 640 N N . LYS A 1 78 ? -4.695 -11.110 12.009 1.00 92.31 78 LYS A N 1
ATOM 641 C CA . LYS A 1 78 ? -5.973 -10.987 12.707 1.00 92.31 78 LYS A CA 1
ATOM 642 C C . LYS A 1 78 ? -6.171 -9.570 13.198 1.00 92.31 78 LYS A C 1
ATOM 644 O O . LYS A 1 78 ? -5.257 -8.953 13.735 1.00 92.31 78 LYS A O 1
ATOM 649 N N . VAL A 1 79 ? -7.389 -9.083 13.049 1.00 91.44 79 VAL A N 1
ATOM 650 C CA . VAL A 1 79 ? -7.839 -7.808 13.586 1.00 91.44 79 VAL A CA 1
ATOM 651 C C . VAL A 1 79 ? -8.956 -8.083 14.575 1.00 91.44 79 VAL A C 1
ATOM 653 O O . VAL A 1 79 ? -9.896 -8.816 14.258 1.00 91.44 79 VAL A O 1
ATOM 656 N N . LYS A 1 80 ? -8.845 -7.505 15.769 1.00 89.38 80 LYS A N 1
ATOM 657 C CA . LYS A 1 80 ? -9.876 -7.562 16.801 1.00 89.38 80 LYS A CA 1
ATOM 658 C C . LYS A 1 80 ? -10.249 -6.154 17.233 1.00 89.38 80 LYS A C 1
ATOM 660 O O . LYS A 1 80 ? -9.373 -5.362 17.580 1.00 89.38 80 LYS A O 1
ATOM 665 N N . PHE A 1 81 ? -11.540 -5.854 17.227 1.00 84.00 81 PHE A N 1
ATOM 666 C CA . PHE A 1 81 ? -12.095 -4.690 17.907 1.00 84.00 81 PHE A CA 1
ATOM 667 C C . PHE A 1 81 ? -13.452 -5.067 18.486 1.00 84.00 81 PHE A C 1
ATOM 669 O O . PHE A 1 81 ? -14.287 -5.653 17.797 1.00 84.00 81 PHE A O 1
ATOM 676 N N . ASN A 1 82 ? -13.672 -4.716 19.752 1.00 78.44 82 ASN A N 1
ATOM 677 C CA . ASN A 1 82 ? -14.859 -5.146 20.487 1.00 78.44 82 ASN A CA 1
ATOM 678 C C . ASN A 1 82 ? -15.040 -6.685 20.401 1.00 78.44 82 ASN A C 1
ATOM 680 O O . ASN A 1 82 ? -14.057 -7.415 20.530 1.00 78.44 82 ASN A O 1
ATOM 684 N N . ASP A 1 83 ? -16.253 -7.173 20.119 1.00 73.06 83 ASP A N 1
ATOM 685 C CA . ASP A 1 83 ? -16.552 -8.602 19.922 1.00 73.06 83 ASP A CA 1
ATOM 686 C C . ASP A 1 83 ? -16.217 -9.129 18.510 1.00 73.06 83 ASP A C 1
ATOM 688 O O . ASP A 1 83 ? -16.445 -10.302 18.201 1.00 73.06 83 ASP A O 1
ATOM 692 N N . LEU A 1 84 ? -15.699 -8.279 17.615 1.00 74.06 84 LEU A N 1
ATOM 693 C CA . LEU A 1 84 ? -15.445 -8.642 16.226 1.00 74.06 84 LEU A CA 1
ATOM 694 C C . LEU A 1 84 ? -13.985 -9.066 16.024 1.00 74.06 84 LEU A C 1
ATOM 696 O O . LEU A 1 84 ? -13.069 -8.248 16.092 1.00 74.06 84 LEU A O 1
ATOM 700 N N . GLU A 1 85 ? -13.777 -10.346 15.707 1.00 85.44 85 GLU A N 1
ATOM 701 C CA . GLU A 1 85 ? -12.493 -10.896 15.256 1.00 85.44 85 GLU A CA 1
ATOM 702 C C . GLU A 1 85 ? -12.568 -11.243 13.764 1.00 85.44 85 GLU A C 1
ATOM 704 O O . GLU A 1 85 ? -13.460 -11.963 13.306 1.00 85.44 85 GLU A O 1
ATOM 709 N N . LYS A 1 86 ? -11.621 -10.719 12.982 1.00 86.31 86 LYS A N 1
ATOM 710 C CA . LYS A 1 86 ? -11.521 -10.958 11.540 1.00 86.31 86 LYS A CA 1
ATOM 711 C C . LYS A 1 86 ? -10.088 -11.283 11.153 1.00 86.31 86 LYS A C 1
ATOM 713 O O . LYS A 1 86 ? -9.172 -10.516 11.428 1.00 86.31 86 LYS A O 1
ATOM 718 N N . THR A 1 87 ? -9.912 -12.384 10.438 1.00 89.75 87 THR A N 1
ATOM 719 C CA . THR A 1 87 ? -8.672 -12.683 9.716 1.00 89.75 87 THR A CA 1
ATOM 720 C C . THR A 1 87 ? -8.657 -11.939 8.383 1.00 89.75 87 THR A C 1
ATOM 722 O O . THR A 1 87 ? -9.656 -11.942 7.669 1.00 89.75 87 THR A O 1
ATOM 725 N N . ILE A 1 88 ? -7.561 -11.285 8.035 1.00 89.31 88 ILE A N 1
ATOM 726 C CA . ILE A 1 88 ? -7.400 -10.518 6.801 1.00 89.31 88 ILE A CA 1
ATOM 727 C C . ILE A 1 88 ? -6.191 -11.074 6.061 1.00 89.31 88 ILE A C 1
ATOM 729 O O . ILE A 1 88 ? -5.102 -11.105 6.623 1.00 89.31 88 ILE A O 1
ATOM 733 N N . ASP A 1 89 ? -6.382 -11.474 4.804 1.00 88.06 89 ASP A N 1
ATOM 734 C CA . ASP A 1 89 ? -5.295 -11.775 3.871 1.00 88.06 89 ASP A CA 1
ATOM 735 C C . ASP A 1 89 ? -5.110 -10.587 2.924 1.00 88.06 89 ASP A C 1
ATOM 737 O O . ASP A 1 89 ? -6.032 -10.211 2.196 1.00 88.06 89 ASP A O 1
ATOM 741 N N . LEU A 1 90 ? -3.913 -9.996 2.928 1.00 85.81 90 LEU A N 1
ATOM 742 C CA . LEU A 1 90 ? -3.549 -8.890 2.045 1.00 85.81 90 LEU A CA 1
ATOM 743 C C . LEU A 1 90 ? -3.686 -9.246 0.557 1.00 85.81 90 LEU A C 1
ATOM 745 O O . LEU A 1 90 ? -3.962 -8.357 -0.247 1.00 85.81 90 LEU A O 1
ATOM 749 N N . ASN A 1 91 ? -3.526 -10.520 0.183 1.00 83.06 91 ASN A N 1
ATOM 750 C CA . ASN A 1 91 ? -3.689 -10.962 -1.206 1.00 83.06 91 ASN A CA 1
ATOM 751 C C . ASN A 1 91 ? -5.164 -11.047 -1.636 1.00 83.06 91 ASN A C 1
ATOM 753 O O . ASN A 1 91 ? -5.448 -11.052 -2.831 1.00 83.06 91 ASN A O 1
ATOM 757 N N . GLY A 1 92 ? -6.094 -11.116 -0.677 1.00 77.88 92 GLY A N 1
ATOM 758 C CA . GLY A 1 92 ? -7.539 -11.228 -0.901 1.00 77.88 92 GLY A CA 1
ATOM 759 C C . GLY A 1 92 ? -8.288 -9.893 -0.841 1.00 77.88 92 GLY A C 1
ATOM 760 O O . GLY A 1 92 ? -9.513 -9.879 -0.701 1.00 77.88 92 GLY A O 1
ATOM 761 N N . LEU A 1 93 ? -7.569 -8.770 -0.889 1.00 82.06 93 LEU A N 1
ATOM 762 C CA . LEU A 1 93 ? -8.155 -7.438 -0.787 1.00 82.06 93 LEU A CA 1
ATOM 763 C C . LEU A 1 93 ? -8.694 -6.938 -2.132 1.00 82.06 93 LEU A C 1
ATOM 765 O O . LEU A 1 93 ? -8.020 -7.002 -3.159 1.00 82.06 93 LEU A O 1
ATOM 769 N N . ILE A 1 94 ? -9.890 -6.353 -2.102 1.00 79.81 94 ILE A N 1
ATOM 770 C CA . ILE A 1 94 ? -10.517 -5.674 -3.238 1.00 79.81 94 ILE A CA 1
ATOM 771 C C . ILE A 1 94 ? -10.323 -4.168 -3.092 1.00 79.81 94 ILE A C 1
ATOM 773 O O . ILE A 1 94 ? -10.596 -3.599 -2.035 1.00 79.81 94 ILE A O 1
ATOM 777 N N . PHE A 1 95 ? -9.879 -3.521 -4.171 1.00 80.44 95 PHE A N 1
ATOM 778 C CA . PHE A 1 95 ? -9.790 -2.066 -4.256 1.00 80.44 95 PHE A CA 1
ATOM 779 C C . PHE A 1 95 ? -11.173 -1.434 -4.415 1.00 80.44 95 PHE A C 1
ATOM 781 O O . PHE A 1 95 ? -11.933 -1.812 -5.305 1.00 80.44 95 PHE A O 1
ATOM 788 N N . LEU A 1 96 ? -11.471 -0.432 -3.590 1.00 75.25 96 LEU A N 1
ATOM 789 C CA . LEU A 1 96 ? -12.763 0.256 -3.590 1.00 75.25 96 LEU A CA 1
ATOM 790 C C . LEU A 1 96 ? -12.708 1.673 -4.169 1.00 75.25 96 LEU A C 1
ATOM 792 O O . LEU A 1 96 ? -13.736 2.217 -4.568 1.00 75.25 96 LEU A O 1
ATOM 796 N N . GLY A 1 97 ? -11.529 2.294 -4.205 1.00 67.44 97 GLY A N 1
ATOM 797 C CA . GLY A 1 97 ? -11.359 3.637 -4.751 1.00 67.44 97 GLY A CA 1
ATOM 798 C C . GLY A 1 97 ? -10.304 4.471 -4.033 1.00 67.44 97 GLY A C 1
ATOM 799 O O . GLY A 1 97 ? -9.820 4.135 -2.950 1.00 67.44 97 GLY A O 1
ATOM 800 N N . MET A 1 98 ? -9.949 5.598 -4.651 1.00 72.88 98 MET A N 1
ATOM 801 C CA . MET A 1 98 ? -9.011 6.565 -4.076 1.00 72.88 98 MET A CA 1
ATOM 802 C C . MET A 1 98 ? -9.669 7.362 -2.940 1.00 72.88 98 MET A C 1
ATOM 804 O O . MET A 1 98 ? -10.870 7.623 -3.009 1.00 72.88 98 MET A O 1
ATOM 808 N N . PRO A 1 99 ? -8.913 7.887 -1.957 1.00 73.12 99 PRO A N 1
ATOM 809 C CA . PRO A 1 99 ? -9.505 8.555 -0.794 1.00 73.12 99 PRO A CA 1
ATOM 810 C C . PRO A 1 99 ? -10.368 9.780 -1.131 1.00 73.12 99 PRO A C 1
ATOM 812 O O . PRO A 1 99 ? -11.273 10.125 -0.383 1.00 73.12 99 PRO A O 1
ATOM 815 N N . ARG A 1 100 ? -10.105 10.435 -2.271 1.00 70.62 100 ARG A N 1
ATOM 816 C CA . ARG A 1 100 ? -10.850 11.620 -2.734 1.00 70.62 100 ARG A CA 1
ATOM 817 C C . ARG A 1 100 ? -12.164 11.299 -3.448 1.00 70.62 100 ARG A C 1
ATOM 819 O O . ARG A 1 100 ? -12.992 12.189 -3.591 1.00 70.62 100 ARG A O 1
ATOM 826 N N . SER A 1 101 ? -12.319 10.081 -3.956 1.00 67.94 101 SER A N 1
ATOM 827 C CA . SER A 1 101 ? -13.454 9.669 -4.797 1.00 67.94 101 SER A CA 1
ATOM 828 C C . SER A 1 101 ? -14.186 8.437 -4.266 1.00 67.94 101 SER A C 1
ATOM 830 O O . SER A 1 101 ? -15.202 8.038 -4.833 1.00 67.94 101 SER A O 1
ATOM 832 N N . PHE A 1 102 ? -13.686 7.846 -3.182 1.00 74.62 102 PHE A N 1
ATOM 833 C CA . PHE A 1 102 ? -14.290 6.714 -2.503 1.00 74.62 102 PHE A CA 1
ATOM 834 C C . PHE A 1 102 ? -15.651 7.092 -1.909 1.00 74.62 102 PHE A C 1
ATOM 836 O O . PHE A 1 102 ? -15.790 8.109 -1.226 1.00 74.62 102 PHE A O 1
ATOM 843 N N . LYS A 1 103 ? -16.652 6.245 -2.160 1.00 75.62 103 LYS A N 1
ATOM 844 C CA . LYS A 1 103 ? -17.965 6.336 -1.522 1.00 75.62 103 LYS A CA 1
ATOM 845 C C . LYS A 1 103 ? -17.973 5.441 -0.281 1.00 75.62 103 LYS A C 1
ATOM 847 O O . LYS A 1 103 ? -17.660 4.262 -0.431 1.00 75.62 103 LYS A O 1
ATOM 852 N N . PRO A 1 104 ? -18.336 5.963 0.903 1.00 78.12 104 PRO A N 1
ATOM 853 C CA . PRO A 1 104 ? -18.391 5.179 2.131 1.00 78.12 104 PRO A CA 1
ATOM 854 C C . PRO A 1 104 ? -19.229 3.908 1.985 1.00 78.12 104 PRO A C 1
ATOM 856 O O . PRO A 1 104 ? -20.354 3.956 1.489 1.00 78.12 104 PRO A O 1
ATOM 859 N N . ILE A 1 105 ? -18.673 2.790 2.450 1.00 81.19 105 ILE A N 1
ATOM 860 C CA . ILE A 1 105 ? -19.402 1.538 2.659 1.00 81.19 105 ILE A CA 1
ATOM 861 C C . ILE A 1 105 ? -19.526 1.364 4.168 1.00 81.19 105 ILE A C 1
ATOM 863 O O . ILE A 1 105 ? -18.515 1.368 4.874 1.00 81.19 105 ILE A O 1
ATOM 867 N N . TYR A 1 106 ? -20.762 1.266 4.645 1.00 82.00 106 TYR A N 1
ATOM 868 C CA . TYR A 1 106 ? -21.062 1.197 6.068 1.00 82.00 106 TYR A CA 1
ATOM 869 C C . TYR A 1 106 ? -20.831 -0.205 6.626 1.00 82.00 106 TYR A C 1
ATOM 871 O O . TYR A 1 106 ? -20.999 -1.201 5.928 1.00 82.00 106 TYR A O 1
ATOM 879 N N . ASP A 1 107 ? -20.404 -0.249 7.885 1.00 80.56 107 ASP A N 1
ATOM 880 C CA . ASP A 1 107 ? -20.164 -1.436 8.707 1.00 80.56 107 ASP A CA 1
ATOM 881 C C . ASP A 1 107 ? -19.167 -2.449 8.108 1.00 80.56 107 ASP A C 1
ATOM 883 O O . ASP A 1 107 ? -19.084 -3.604 8.527 1.00 80.56 107 ASP A O 1
ATOM 887 N N . VAL A 1 108 ? -18.338 -1.990 7.164 1.00 84.69 108 VAL A N 1
ATOM 888 C CA . VAL A 1 108 ? -17.231 -2.747 6.572 1.00 84.69 108 VAL A CA 1
ATOM 889 C C . VAL A 1 108 ? -15.899 -2.196 7.073 1.00 84.69 108 VAL A C 1
ATOM 891 O O . VAL A 1 108 ? -15.658 -0.989 7.060 1.00 84.69 108 VAL A O 1
ATOM 894 N N . LEU A 1 109 ? -15.003 -3.097 7.489 1.00 87.69 109 LEU A N 1
ATOM 895 C CA . LEU A 1 109 ? -13.628 -2.751 7.841 1.00 87.69 109 LEU A CA 1
ATOM 896 C C . LEU A 1 109 ? -12.807 -2.485 6.576 1.00 87.69 109 LEU A C 1
ATOM 898 O O . LEU A 1 109 ? -12.579 -3.382 5.761 1.00 87.69 109 LEU A O 1
ATOM 902 N N . LEU A 1 110 ? -12.331 -1.251 6.455 1.00 90.06 110 LEU A N 1
ATOM 903 C CA . LEU A 1 110 ? -11.521 -0.762 5.349 1.00 90.06 110 LEU A CA 1
ATOM 904 C C . LEU A 1 110 ? -10.062 -0.620 5.777 1.00 90.06 110 LEU A C 1
ATOM 906 O O . LEU A 1 110 ? -9.764 -0.115 6.860 1.00 90.06 110 LEU A O 1
ATOM 910 N N . LEU A 1 111 ? -9.151 -1.013 4.896 1.00 90.31 111 LEU A N 1
ATOM 911 C CA . LEU A 1 111 ? -7.720 -0.766 5.021 1.00 90.31 111 LEU A CA 1
ATOM 912 C C . LEU A 1 111 ? -7.339 0.375 4.084 1.00 90.31 111 LEU A C 1
ATOM 914 O O . LEU A 1 111 ? -7.648 0.342 2.892 1.00 90.31 111 LEU A O 1
ATOM 918 N N . GLU A 1 112 ? -6.652 1.375 4.621 1.00 89.62 112 GLU A N 1
ATOM 919 C CA . GLU A 1 112 ? -6.136 2.497 3.847 1.00 89.62 112 GLU A CA 1
ATOM 920 C C . GLU A 1 112 ? -4.668 2.279 3.488 1.00 89.62 112 GLU A C 1
ATOM 922 O O . GLU A 1 112 ? -3.815 2.100 4.359 1.00 89.62 112 GLU A O 1
ATOM 927 N N . PHE A 1 113 ? -4.369 2.376 2.197 1.00 86.19 113 PHE A N 1
ATOM 928 C CA . PHE A 1 113 ? -3.019 2.445 1.650 1.00 86.19 113 PHE A CA 1
ATOM 929 C C . PHE A 1 113 ? -2.847 3.760 0.887 1.00 86.19 113 PHE A C 1
ATOM 931 O O . PHE A 1 113 ? -3.819 4.441 0.561 1.00 86.19 113 PHE A O 1
ATOM 938 N N . LYS A 1 114 ? -1.610 4.098 0.500 1.00 82.19 114 LYS A N 1
ATOM 939 C CA . LYS A 1 114 ? -1.343 5.282 -0.344 1.00 82.19 114 LYS A CA 1
ATOM 940 C C . LYS A 1 114 ? -2.153 5.296 -1.648 1.00 82.19 114 LYS A C 1
ATOM 942 O O . LYS A 1 114 ? -2.458 6.368 -2.159 1.00 82.19 114 LYS A O 1
ATOM 947 N N . SER A 1 115 ? -2.470 4.120 -2.190 1.00 77.19 115 SER A N 1
ATOM 948 C CA . SER A 1 115 ? -3.260 3.957 -3.415 1.00 77.19 115 SER A CA 1
ATOM 949 C C . SER A 1 115 ? -4.774 4.096 -3.196 1.00 77.19 115 SER A C 1
ATOM 951 O O . SER A 1 115 ? -5.490 4.384 -4.151 1.00 77.19 115 SER A O 1
ATOM 953 N N . GLY A 1 116 ? -5.270 3.936 -1.964 1.00 81.81 116 GLY A N 1
ATOM 954 C CA . GLY A 1 116 ? -6.674 4.131 -1.603 1.00 81.81 116 GLY A CA 1
ATOM 955 C C . GLY A 1 116 ? -7.211 3.114 -0.603 1.00 81.81 116 GLY A C 1
ATOM 956 O O . GLY A 1 116 ? -6.449 2.547 0.179 1.00 81.81 116 GLY A O 1
ATOM 957 N N . TYR A 1 117 ? -8.532 2.926 -0.614 1.00 83.44 117 TYR A N 1
ATOM 958 C CA . TYR A 1 117 ? -9.249 2.071 0.330 1.00 83.44 117 TYR A CA 1
ATOM 959 C C . TYR A 1 117 ? -9.488 0.672 -0.235 1.00 83.44 117 TYR A C 1
ATOM 961 O O . TYR A 1 117 ? -9.848 0.506 -1.404 1.00 83.44 117 TYR A O 1
ATOM 969 N N . TYR A 1 118 ? -9.302 -0.326 0.624 1.00 86.69 118 TYR A N 1
ATOM 970 C CA . TYR A 1 118 ? -9.435 -1.742 0.307 1.00 86.69 118 TYR A CA 1
ATOM 971 C C . TYR A 1 118 ? -10.271 -2.447 1.372 1.00 86.69 118 TYR A C 1
ATOM 973 O O . TYR A 1 118 ? -10.267 -2.043 2.532 1.00 86.69 118 TYR A O 1
ATOM 981 N N . CYS A 1 119 ? -10.950 -3.528 1.005 1.00 86.12 119 CYS A N 1
ATOM 982 C CA . CYS A 1 119 ? -11.652 -4.393 1.955 1.00 86.12 119 CYS A CA 1
ATOM 983 C C . CYS A 1 119 ? -11.495 -5.867 1.573 1.00 86.12 119 CYS A C 1
ATOM 985 O O . CYS A 1 119 ? -11.011 -6.185 0.485 1.00 86.12 119 CYS A O 1
ATOM 987 N N . ARG A 1 120 ? -11.898 -6.772 2.467 1.00 84.00 120 ARG A N 1
ATOM 988 C CA . ARG A 1 120 ? -11.982 -8.200 2.144 1.00 84.00 120 ARG A CA 1
ATOM 989 C C . ARG A 1 120 ? -13.095 -8.445 1.130 1.00 84.00 120 ARG A C 1
ATOM 991 O O . ARG A 1 120 ? -14.173 -7.869 1.252 1.00 84.00 120 ARG A O 1
ATOM 998 N N . SER A 1 121 ? -12.853 -9.347 0.186 1.00 75.62 121 SER A N 1
ATOM 999 C CA . SER A 1 121 ? -13.839 -9.720 -0.832 1.00 75.62 121 SER A CA 1
ATOM 1000 C C . SER A 1 121 ? -15.171 -10.202 -0.256 1.00 75.62 121 SER A C 1
ATOM 1002 O O . SER A 1 121 ? -16.224 -9.857 -0.776 1.00 75.62 121 SER A O 1
ATOM 1004 N N . ASP A 1 122 ? -15.128 -10.944 0.847 1.00 78.12 122 ASP A N 1
ATOM 1005 C CA . ASP A 1 122 ? -16.300 -11.512 1.514 1.00 78.12 122 ASP A CA 1
ATOM 1006 C C . ASP A 1 122 ? -17.022 -10.542 2.462 1.00 78.12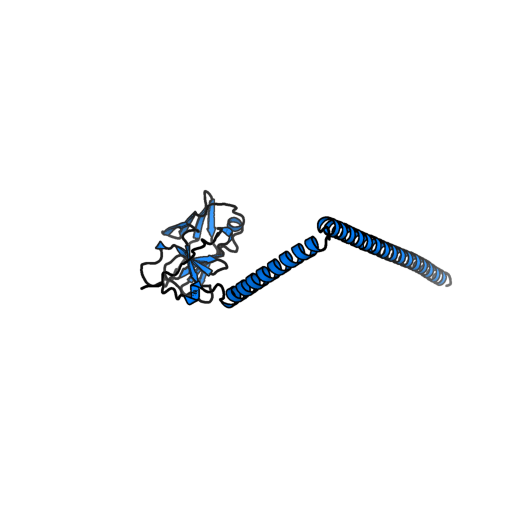 122 ASP A C 1
ATOM 1008 O O . ASP A 1 122 ? -18.037 -10.900 3.059 1.00 78.12 122 ASP A O 1
ATOM 1012 N N . ALA A 1 123 ? -16.510 -9.318 2.620 1.00 74.31 123 ALA A N 1
ATOM 1013 C CA . ALA A 1 123 ? -17.172 -8.273 3.395 1.00 74.31 123 ALA A CA 1
ATOM 1014 C C . ALA A 1 123 ? -18.233 -7.514 2.580 1.00 74.31 123 ALA A C 1
ATOM 1016 O O . ALA A 1 123 ? -19.021 -6.765 3.152 1.00 74.31 123 ALA A O 1
ATOM 1017 N N . ILE A 1 124 ? -18.261 -7.704 1.260 1.00 68.88 124 ILE A N 1
ATOM 1018 C CA . ILE A 1 124 ? -19.253 -7.118 0.364 1.00 68.88 124 ILE A CA 1
ATOM 1019 C C . ILE A 1 124 ? -20.327 -8.184 0.121 1.00 68.88 124 ILE A C 1
ATOM 1021 O O . ILE A 1 124 ? -20.037 -9.235 -0.447 1.00 68.88 124 ILE A O 1
ATOM 1025 N N . SER A 1 125 ? -21.559 -7.933 0.570 1.00 57.69 125 SER A N 1
ATOM 1026 C CA . SER A 1 125 ? -22.705 -8.755 0.161 1.00 57.69 125 SER A CA 1
ATOM 1027 C C . SER A 1 125 ? -22.990 -8.515 -1.324 1.00 57.69 125 SER A C 1
ATOM 1029 O O . SER A 1 125 ? -22.797 -7.404 -1.815 1.00 57.69 125 SER A O 1
ATOM 1031 N N . GLU A 1 126 ? -23.356 -9.575 -2.050 1.00 46.34 126 GLU A N 1
ATOM 1032 C CA . GLU A 1 126 ? -23.626 -9.530 -3.491 1.00 46.34 126 GLU A CA 1
ATOM 1033 C C . GLU A 1 126 ? -24.591 -8.366 -3.819 1.00 46.34 126 GLU A C 1
ATOM 1035 O O . GLU A 1 126 ? -25.720 -8.340 -3.341 1.00 46.34 126 GLU A O 1
ATOM 1040 N N . ASP A 1 127 ? -24.091 -7.419 -4.622 1.00 36.34 127 ASP A N 1
ATOM 1041 C CA . ASP A 1 127 ? -24.660 -6.131 -5.063 1.00 36.34 127 ASP A CA 1
ATOM 1042 C C . ASP A 1 127 ? -24.664 -4.938 -4.070 1.00 36.34 127 ASP A C 1
ATOM 1044 O O . ASP A 1 127 ? -25.280 -5.022 -3.010 1.00 36.34 127 ASP A O 1
ATOM 1048 N N . PRO A 1 128 ? -24.081 -3.754 -4.415 1.00 43.19 128 PRO A N 1
ATOM 1049 C CA . PRO A 1 128 ? -23.690 -3.272 -5.744 1.00 43.19 128 PRO A CA 1
ATOM 1050 C C . PRO A 1 128 ? -22.273 -2.660 -5.761 1.00 43.19 128 PRO A C 1
ATOM 1052 O O . PRO A 1 128 ? -22.094 -1.467 -5.497 1.00 43.19 128 PRO A O 1
ATOM 1055 N N . VAL A 1 129 ? -21.255 -3.410 -6.192 1.00 40.91 129 VAL A N 1
ATOM 1056 C CA . VAL A 1 129 ? -20.090 -2.751 -6.805 1.00 40.91 129 VAL A CA 1
ATOM 1057 C C . VAL A 1 129 ? -20.373 -2.674 -8.293 1.00 40.91 129 VAL A C 1
ATOM 1059 O O . VAL A 1 129 ? 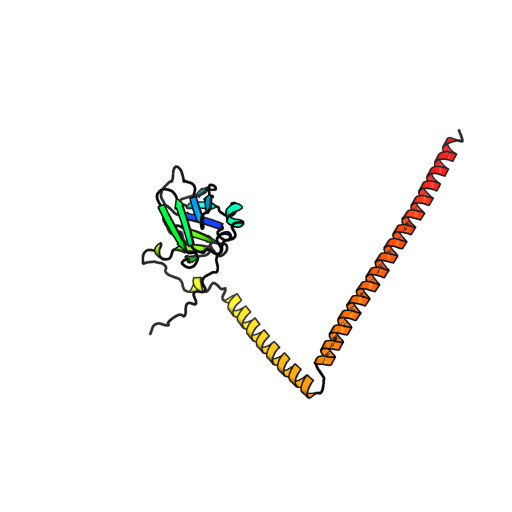-19.938 -3.505 -9.086 1.00 40.91 129 VAL A O 1
ATOM 1062 N N . SER A 1 130 ? -21.130 -1.645 -8.678 1.00 37.25 130 SER A N 1
ATOM 1063 C CA . SER A 1 130 ? -21.058 -1.122 -10.038 1.00 37.25 130 SER A CA 1
ATOM 1064 C C . SER A 1 130 ? -19.626 -0.627 -10.231 1.00 37.25 130 SER A C 1
ATOM 1066 O O . SER A 1 130 ? -19.328 0.550 -10.011 1.00 37.25 130 SER A O 1
ATOM 1068 N N . PHE A 1 131 ? -18.723 -1.533 -10.603 1.00 39.34 131 PHE A N 1
ATOM 1069 C CA . PHE A 1 131 ? -17.421 -1.172 -11.128 1.00 39.34 131 PHE A CA 1
ATOM 1070 C C . PHE A 1 131 ? -17.688 -0.382 -12.402 1.00 39.34 131 PHE A C 1
ATOM 1072 O O . PHE A 1 131 ? -17.950 -0.948 -13.461 1.00 39.34 131 PHE A O 1
ATOM 1079 N N . ASN A 1 132 ? -17.667 0.947 -12.297 1.00 38.59 132 ASN A N 1
ATOM 1080 C CA . ASN A 1 132 ? -17.516 1.745 -13.492 1.00 38.59 132 ASN A CA 1
ATOM 1081 C C . ASN A 1 132 ? -16.137 1.380 -14.052 1.00 38.59 132 ASN A C 1
ATOM 1083 O O . ASN A 1 132 ? -15.122 1.560 -13.375 1.00 38.59 132 ASN A O 1
ATOM 1087 N N . VAL A 1 133 ? -16.114 0.806 -15.253 1.00 40.53 133 VAL A N 1
ATOM 1088 C CA . VAL A 1 133 ? -14.897 0.378 -15.957 1.00 40.53 133 VAL A CA 1
ATOM 1089 C C . VAL A 1 133 ? -13.896 1.540 -16.068 1.00 40.53 133 VAL A C 1
ATOM 1091 O O . VAL A 1 133 ? -12.686 1.314 -16.048 1.00 40.53 133 VAL A O 1
ATOM 1094 N N . ASP A 1 134 ? -14.388 2.782 -16.027 1.00 37.22 134 ASP A N 1
ATOM 1095 C CA . ASP A 1 134 ? -13.575 3.997 -15.970 1.00 37.22 134 ASP A CA 1
ATOM 1096 C C . ASP A 1 134 ? -12.650 4.075 -14.735 1.00 37.22 134 ASP A C 1
ATOM 1098 O O . ASP A 1 134 ? -11.581 4.674 -14.815 1.00 37.22 134 ASP A O 1
ATOM 1102 N N . PHE A 1 135 ? -13.005 3.460 -13.596 1.00 39.66 135 PHE A N 1
ATOM 1103 C CA . PHE A 1 135 ? -12.216 3.531 -12.354 1.00 39.66 135 PHE A CA 1
ATOM 1104 C C . PHE A 1 135 ? -11.067 2.515 -12.292 1.00 39.66 135 PHE A C 1
ATOM 1106 O O . PHE A 1 135 ? -9.998 2.836 -11.765 1.00 39.66 135 PHE A O 1
ATOM 1113 N N . ILE A 1 136 ? -11.243 1.312 -12.855 1.00 45.50 136 ILE A N 1
ATOM 1114 C CA . ILE A 1 136 ? -10.168 0.300 -12.942 1.00 45.50 136 ILE A CA 1
ATOM 1115 C C . ILE A 1 136 ? -9.100 0.742 -13.957 1.00 45.50 136 ILE A C 1
ATOM 1117 O O . ILE A 1 136 ? -7.921 0.428 -13.807 1.00 45.50 136 ILE A O 1
ATOM 1121 N N . LEU A 1 137 ? -9.486 1.562 -14.937 1.00 42.34 137 LEU A N 1
ATOM 1122 C CA . LEU A 1 137 ? -8.587 2.142 -15.935 1.00 42.34 137 LEU A CA 1
ATOM 1123 C C . LEU A 1 137 ? -7.911 3.451 -15.497 1.00 42.34 137 LEU A C 1
ATOM 1125 O O . LEU A 1 137 ? -7.238 4.082 -16.307 1.00 42.34 137 LEU A O 1
ATOM 1129 N N . THR A 1 138 ? -7.970 3.830 -14.213 1.00 43.03 138 THR A N 1
ATOM 1130 C CA . THR A 1 138 ? -7.154 4.948 -13.695 1.00 43.03 138 THR A CA 1
ATOM 1131 C C . THR A 1 138 ? -5.680 4.577 -13.462 1.00 43.03 138 THR A C 1
ATOM 1133 O O . THR A 1 138 ? -4.973 5.248 -12.715 1.00 43.03 138 THR A O 1
ATOM 1136 N N . LEU A 1 139 ? -5.145 3.575 -14.169 1.00 43.59 139 LEU A N 1
ATOM 1137 C CA . LEU A 1 139 ? -3.833 3.770 -14.788 1.00 43.59 139 LEU A CA 1
ATOM 1138 C C . LEU A 1 139 ? -4.055 4.792 -15.901 1.00 43.59 139 LEU A C 1
ATOM 1140 O O . LEU A 1 139 ? -4.267 4.418 -17.048 1.00 43.59 139 LEU A O 1
ATOM 1144 N N . ASP A 1 140 ? -4.111 6.062 -15.483 1.00 43.72 140 ASP A N 1
ATOM 1145 C CA . ASP A 1 140 ? -4.352 7.272 -16.269 1.00 43.72 140 ASP A CA 1
ATOM 1146 C C . ASP A 1 140 ? -4.124 6.996 -17.763 1.00 43.72 140 ASP A C 1
ATOM 1148 O O . ASP A 1 140 ? -2.993 6.748 -18.178 1.00 43.72 140 ASP A O 1
ATOM 1152 N N . TYR A 1 141 ? -5.178 6.945 -18.581 1.00 43.75 141 TYR A N 1
ATOM 1153 C CA . TYR A 1 141 ? -5.062 6.609 -20.009 1.00 43.75 141 TYR A CA 1
ATOM 1154 C C . TYR A 1 141 ? -4.024 7.507 -20.717 1.00 43.75 141 TYR A C 1
ATOM 1156 O O . TYR A 1 141 ? -3.381 7.092 -21.678 1.00 43.75 141 TYR A O 1
ATOM 1164 N N . ARG A 1 142 ? -3.768 8.712 -20.180 1.00 44.56 142 ARG A N 1
ATOM 1165 C CA . ARG A 1 142 ? -2.644 9.578 -20.571 1.00 44.56 142 ARG A CA 1
ATOM 1166 C C . ARG A 1 142 ? -1.278 8.945 -20.308 1.00 44.56 142 ARG A C 1
ATOM 1168 O O . ARG A 1 142 ? -0.434 8.988 -21.193 1.00 44.56 142 ARG A O 1
ATOM 1175 N N . ASN A 1 143 ? -1.077 8.327 -19.149 1.00 51.56 143 ASN A N 1
ATOM 1176 C CA . ASN A 1 143 ? 0.135 7.586 -18.809 1.00 51.56 143 ASN A CA 1
ATOM 1177 C C . ASN A 1 143 ? 0.257 6.308 -19.637 1.00 51.56 143 ASN A C 1
ATOM 1179 O O . ASN A 1 143 ? 1.354 6.002 -20.072 1.00 51.56 143 ASN A O 1
ATOM 1183 N N . VAL A 1 144 ? -0.828 5.582 -19.923 1.00 53.12 144 VAL A N 1
ATOM 1184 C CA . VAL A 1 144 ? -0.749 4.384 -20.783 1.00 53.12 144 VAL A CA 1
ATOM 1185 C C . VAL A 1 144 ? -0.406 4.761 -22.223 1.00 53.12 144 VAL A C 1
ATOM 1187 O O . VAL A 1 144 ? 0.449 4.119 -22.825 1.00 53.12 144 VAL A O 1
ATOM 1190 N N . VAL A 1 145 ? -1.000 5.823 -22.773 1.00 60.47 145 VAL A N 1
ATOM 1191 C CA . VAL A 1 145 ? -0.652 6.324 -24.112 1.00 60.47 145 VAL A CA 1
ATOM 1192 C C . VAL A 1 145 ? 0.770 6.883 -24.139 1.00 60.47 145 VAL A C 1
ATOM 1194 O O . VAL A 1 145 ? 1.498 6.605 -25.085 1.00 60.47 145 VAL A O 1
ATOM 1197 N N . GLN A 1 146 ? 1.206 7.608 -23.106 1.00 58.56 146 GLN A N 1
ATOM 1198 C CA . GLN A 1 146 ? 2.586 8.096 -23.003 1.00 58.56 146 GLN A CA 1
ATOM 1199 C C . GLN A 1 146 ? 3.594 6.960 -22.842 1.00 58.56 146 GLN A C 1
ATOM 1201 O O . GLN A 1 146 ? 4.614 6.968 -23.516 1.00 58.56 146 GLN A O 1
ATOM 1206 N N . VAL A 1 147 ? 3.307 5.964 -22.006 1.00 59.75 147 VAL A N 1
ATOM 1207 C CA . VAL A 1 147 ? 4.154 4.779 -21.828 1.00 59.75 147 VAL A CA 1
ATOM 1208 C C . VAL A 1 147 ? 4.184 3.965 -23.114 1.00 59.75 147 VAL A C 1
ATOM 1210 O O . VAL A 1 147 ? 5.247 3.519 -23.519 1.00 59.75 147 VAL A O 1
ATOM 1213 N N . LYS A 1 148 ? 3.056 3.821 -23.815 1.00 65.81 148 LYS A N 1
ATOM 1214 C CA . LYS A 1 148 ? 3.010 3.159 -25.120 1.00 65.81 148 LYS A CA 1
ATOM 1215 C C . LYS A 1 148 ? 3.817 3.926 -26.169 1.00 65.81 148 LYS A C 1
ATOM 1217 O O . LYS A 1 148 ? 4.603 3.303 -26.871 1.00 65.81 148 LYS A O 1
ATOM 1222 N N . ALA A 1 149 ? 3.698 5.252 -26.220 1.00 68.88 149 ALA A N 1
ATOM 1223 C CA . ALA A 1 149 ? 4.507 6.094 -27.099 1.00 68.88 149 ALA A CA 1
ATOM 1224 C C . ALA A 1 149 ? 6.004 5.998 -26.757 1.00 68.88 149 ALA A C 1
ATOM 1226 O O . ALA A 1 149 ? 6.822 5.854 -27.655 1.00 68.88 149 ALA A O 1
ATOM 1227 N N . GLN A 1 150 ? 6.364 5.982 -25.469 1.00 66.56 150 GLN A N 1
ATOM 1228 C CA . GLN A 1 150 ? 7.742 5.781 -25.008 1.00 66.56 150 GLN A CA 1
ATOM 1229 C C . GLN A 1 150 ? 8.266 4.382 -25.341 1.00 66.56 150 GLN A C 1
ATOM 1231 O O . GLN A 1 150 ? 9.432 4.240 -25.693 1.00 66.56 150 GLN A O 1
ATOM 1236 N N . ILE A 1 151 ? 7.428 3.345 -25.257 1.00 72.62 151 ILE A N 1
ATOM 1237 C CA . ILE A 1 151 ? 7.781 1.976 -25.655 1.00 72.62 151 ILE A CA 1
ATOM 1238 C C . ILE A 1 151 ? 7.977 1.898 -27.171 1.00 72.62 151 ILE A C 1
ATOM 1240 O O . ILE A 1 151 ? 8.947 1.292 -27.617 1.00 72.62 151 ILE A O 1
ATOM 1244 N N . GLU A 1 152 ? 7.107 2.520 -27.967 1.00 79.25 152 GLU A N 1
ATOM 1245 C CA . GLU A 1 152 ? 7.242 2.583 -29.427 1.00 79.25 152 GLU A CA 1
ATOM 1246 C C . GLU A 1 152 ? 8.496 3.373 -29.842 1.00 79.25 152 GLU A C 1
ATOM 1248 O O . GLU A 1 152 ? 9.245 2.929 -30.715 1.00 79.25 152 GLU A O 1
ATOM 1253 N N . GLU A 1 153 ? 8.793 4.486 -29.165 1.00 78.12 153 GLU A N 1
ATOM 1254 C CA . GLU A 1 153 ? 10.014 5.276 -29.357 1.00 78.12 153 GLU A CA 1
ATOM 1255 C C . GLU A 1 153 ? 11.268 4.487 -28.946 1.00 78.12 153 GLU A C 1
ATOM 1257 O O . GLU A 1 153 ? 12.263 4.473 -29.673 1.00 78.12 153 GLU A O 1
ATOM 1262 N N . LEU A 1 154 ? 11.215 3.742 -27.837 1.00 75.00 154 LEU A N 1
ATOM 1263 C CA . LEU A 1 154 ? 12.282 2.834 -27.408 1.00 75.00 154 LEU A CA 1
ATOM 1264 C C . LEU A 1 154 ? 12.502 1.697 -28.406 1.00 75.00 154 LEU A C 1
ATOM 1266 O O . LEU A 1 154 ? 13.648 1.369 -28.701 1.00 75.00 154 LEU A O 1
ATOM 1270 N N . GLN A 1 155 ? 11.439 1.115 -28.962 1.00 79.50 155 GLN A N 1
ATOM 1271 C CA . GLN A 1 155 ? 11.536 0.070 -29.982 1.00 79.50 155 GLN A CA 1
ATOM 1272 C C . GLN A 1 155 ? 12.123 0.609 -31.290 1.00 79.50 155 GLN A C 1
ATOM 1274 O O . GLN A 1 155 ? 12.979 -0.045 -31.890 1.00 79.50 155 GLN A O 1
ATOM 1279 N N . GLN A 1 156 ? 11.730 1.812 -31.720 1.00 82.81 156 GLN A N 1
ATOM 1280 C CA . GLN A 1 156 ? 12.342 2.472 -32.876 1.00 82.81 156 GLN A CA 1
ATOM 1281 C C . GLN A 1 156 ? 13.809 2.825 -32.623 1.00 82.81 156 GLN A C 1
ATOM 1283 O O . GLN A 1 156 ? 14.650 2.578 -33.488 1.00 82.81 156 GLN A O 1
ATOM 1288 N N . SER A 1 157 ? 14.139 3.338 -31.437 1.00 76.56 157 SER A N 1
ATOM 1289 C CA . SER A 1 157 ? 15.514 3.647 -31.038 1.00 76.56 157 SER A CA 1
ATOM 1290 C C . SER A 1 157 ? 16.373 2.384 -30.970 1.00 76.56 157 SER A C 1
ATOM 1292 O O . SER A 1 157 ? 17.487 2.363 -31.486 1.00 76.56 157 SER A O 1
ATOM 1294 N N . GLN A 1 158 ? 15.833 1.283 -30.444 1.00 79.69 158 GLN A N 1
ATOM 1295 C CA . GLN A 1 158 ? 16.497 -0.018 -30.424 1.00 79.69 158 GLN A CA 1
ATOM 1296 C C . GLN A 1 158 ? 16.720 -0.559 -31.837 1.00 79.69 158 GLN A C 1
ATOM 1298 O O . GLN A 1 158 ? 17.808 -1.050 -32.134 1.00 79.69 158 GLN A O 1
ATOM 1303 N N . LYS A 1 159 ? 15.728 -0.448 -32.725 1.00 86.19 159 LYS A N 1
ATOM 1304 C CA . LYS A 1 159 ? 15.863 -0.867 -34.124 1.00 86.19 159 LYS A CA 1
ATOM 1305 C C . LYS A 1 159 ? 16.920 -0.034 -34.852 1.00 86.19 159 LYS A C 1
ATOM 1307 O O . LYS A 1 159 ? 17.816 -0.604 -35.461 1.00 86.19 159 LYS A O 1
ATOM 1312 N N . SER A 1 160 ? 16.881 1.290 -34.702 1.00 80.00 160 SER A N 1
ATOM 1313 C CA . SER A 1 160 ? 17.890 2.211 -35.241 1.00 80.00 160 SER A CA 1
ATOM 1314 C C . SER A 1 160 ? 19.287 1.924 -34.682 1.00 80.00 160 SER A C 1
ATOM 1316 O O . SER A 1 160 ? 20.272 1.919 -35.419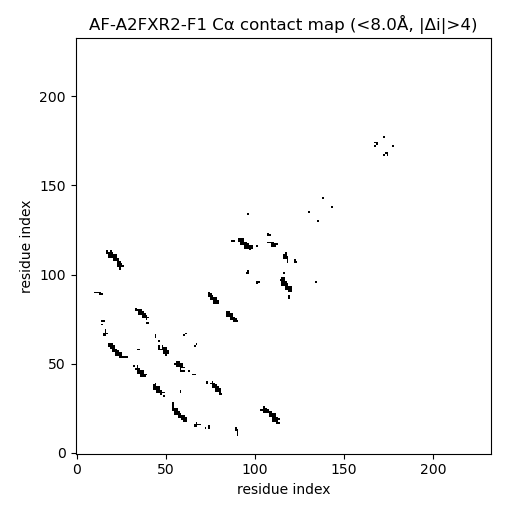 1.00 80.00 160 SER A O 1
ATOM 1318 N N . PHE A 1 161 ? 19.389 1.607 -33.389 1.00 80.88 161 PHE A N 1
ATOM 1319 C CA . PHE A 1 161 ? 20.640 1.214 -32.753 1.00 80.88 161 PHE A CA 1
ATOM 1320 C C . PHE A 1 161 ? 21.174 -0.104 -33.316 1.00 80.88 161 PHE A C 1
ATOM 1322 O O . PHE A 1 161 ? 22.363 -0.189 -33.606 1.00 80.88 161 PHE A O 1
ATOM 1329 N N . ILE A 1 162 ? 20.322 -1.116 -33.507 1.00 80.44 162 ILE A N 1
ATOM 1330 C CA . ILE A 1 162 ? 20.711 -2.399 -34.107 1.00 80.44 162 ILE A CA 1
ATOM 1331 C C . ILE A 1 162 ? 21.147 -2.195 -35.559 1.00 80.44 162 ILE A C 1
ATOM 1333 O O . ILE A 1 162 ? 22.232 -2.638 -35.917 1.00 80.44 162 ILE A O 1
ATOM 1337 N N . GLU A 1 163 ? 20.388 -1.451 -36.363 1.00 82.69 163 GLU A N 1
ATOM 1338 C CA . GLU A 1 163 ? 20.743 -1.140 -37.753 1.00 82.69 163 GLU A CA 1
ATOM 1339 C C . GLU A 1 163 ? 22.052 -0.340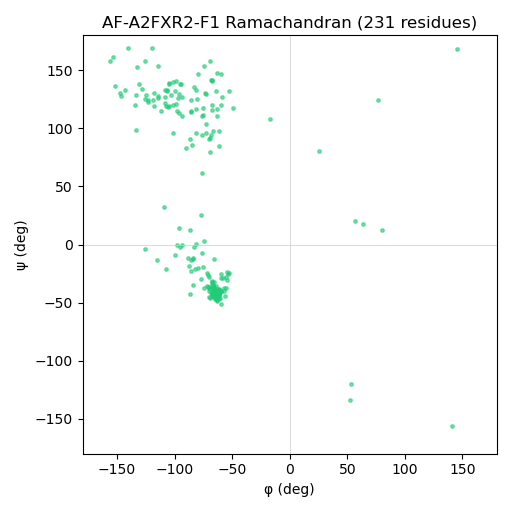 -37.845 1.00 82.69 163 GLU A C 1
ATOM 1341 O O . GLU A 1 163 ? 22.883 -0.588 -38.717 1.00 82.69 163 GLU A O 1
ATOM 1346 N N . THR A 1 164 ? 22.281 0.598 -36.923 1.00 77.56 164 THR A N 1
ATOM 1347 C CA . THR A 1 164 ? 23.531 1.369 -36.849 1.00 77.56 164 THR A CA 1
ATOM 1348 C C . THR A 1 164 ? 24.691 0.493 -36.389 1.00 77.56 164 THR A C 1
ATOM 1350 O O . THR A 1 164 ? 25.783 0.582 -36.944 1.00 77.56 164 THR A O 1
ATOM 1353 N N . LYS A 1 165 ? 24.466 -0.396 -35.417 1.00 76.56 165 LYS A N 1
ATOM 1354 C CA . LYS A 1 165 ? 25.445 -1.380 -34.950 1.00 76.56 165 LYS A CA 1
ATOM 1355 C C . LYS A 1 165 ? 25.842 -2.326 -36.083 1.00 76.56 165 LYS A C 1
ATOM 1357 O O . LYS A 1 165 ? 27.029 -2.533 -36.302 1.00 76.56 165 LYS A O 1
ATOM 1362 N N . GLU A 1 166 ? 24.875 -2.860 -36.821 1.00 79.31 166 GLU A N 1
ATOM 1363 C CA . GLU A 1 166 ? 25.103 -3.731 -37.976 1.00 79.31 166 GLU A CA 1
ATOM 1364 C C . GLU A 1 166 ? 25.817 -2.990 -39.106 1.00 79.31 166 GLU A C 1
ATOM 1366 O O . GLU A 1 166 ? 26.774 -3.521 -39.664 1.00 79.31 166 GLU A O 1
ATOM 1371 N N . ARG A 1 167 ? 25.440 -1.736 -39.387 1.00 74.56 167 ARG A N 1
ATOM 1372 C CA . ARG A 1 167 ? 26.129 -0.888 -40.369 1.00 74.56 167 ARG A CA 1
ATOM 1373 C C . ARG A 1 167 ? 27.576 -0.610 -39.970 1.00 74.56 167 ARG A C 1
ATOM 1375 O O . ARG A 1 167 ? 28.452 -0.712 -40.819 1.00 74.56 167 ARG A O 1
ATOM 1382 N N . LEU A 1 168 ? 27.836 -0.312 -38.695 1.00 65.75 168 LEU A N 1
ATOM 1383 C CA . LEU A 1 168 ? 29.185 -0.084 -38.166 1.00 65.75 168 LEU A CA 1
ATOM 1384 C C . LEU A 1 168 ? 30.055 -1.345 -38.273 1.00 65.75 168 LEU A C 1
ATOM 1386 O O . LEU A 1 168 ? 31.203 -1.263 -38.716 1.00 65.75 168 LEU A O 1
ATOM 1390 N N . VAL A 1 169 ? 29.484 -2.513 -37.959 1.00 67.88 169 VAL A N 1
ATOM 1391 C CA . VAL A 1 169 ? 30.135 -3.820 -38.154 1.00 67.88 169 VAL A CA 1
ATOM 1392 C C . VAL A 1 169 ? 30.414 -4.082 -39.639 1.00 67.88 169 VAL A C 1
ATOM 1394 O O . VAL A 1 169 ? 31.514 -4.507 -39.980 1.00 67.88 169 VAL A O 1
ATOM 1397 N N . GLN A 1 170 ? 29.470 -3.777 -40.536 1.00 70.00 170 GLN A N 1
ATOM 1398 C CA . GLN A 1 170 ? 29.642 -3.929 -41.988 1.00 70.00 170 GLN A CA 1
ATOM 1399 C C . GLN A 1 170 ? 30.681 -2.964 -42.579 1.00 70.00 170 GLN A C 1
ATOM 1401 O O . GLN A 1 170 ? 31.381 -3.332 -43.517 1.00 70.00 170 GLN A O 1
ATOM 1406 N N . THR A 1 171 ? 30.840 -1.761 -42.019 1.00 63.97 171 THR A N 1
ATOM 1407 C CA . THR A 1 171 ? 31.918 -0.822 -42.389 1.00 63.97 171 THR A CA 1
ATOM 1408 C C . THR A 1 171 ? 33.297 -1.214 -41.843 1.00 63.97 171 THR A C 1
ATOM 1410 O O . THR A 1 171 ? 34.260 -0.480 -42.050 1.00 63.97 171 THR A O 1
ATOM 1413 N N . GLY A 1 172 ? 33.420 -2.360 -41.163 1.00 60.22 172 GLY A N 1
ATOM 1414 C CA . GLY A 1 172 ? 34.696 -2.882 -40.665 1.00 60.22 172 GLY A CA 1
ATOM 1415 C C . GLY A 1 172 ? 35.186 -2.239 -39.364 1.00 60.22 172 GLY A C 1
ATOM 1416 O O . GLY A 1 172 ? 36.334 -2.449 -38.982 1.00 60.22 172 GLY A O 1
ATOM 1417 N N . LEU A 1 173 ? 34.341 -1.468 -38.667 1.00 56.94 173 LEU A N 1
ATOM 1418 C CA . LEU A 1 173 ? 34.681 -0.880 -37.371 1.00 56.94 173 LEU A CA 1
ATOM 1419 C C . LEU A 1 173 ? 34.484 -1.913 -36.257 1.00 56.94 173 LEU A C 1
ATOM 1421 O O . LEU A 1 173 ? 33.368 -2.357 -35.977 1.00 56.94 173 LEU A O 1
ATOM 1425 N N . ASN A 1 174 ? 35.579 -2.275 -35.590 1.00 67.00 174 ASN A N 1
ATOM 1426 C CA . ASN A 1 174 ? 35.560 -3.173 -34.445 1.00 67.00 174 ASN A CA 1
ATOM 1427 C C . ASN A 1 174 ? 34.959 -2.449 -33.226 1.00 67.00 174 ASN A C 1
ATOM 1429 O O . ASN A 1 174 ? 35.638 -1.727 -32.499 1.00 67.00 174 ASN A O 1
ATOM 1433 N N . LEU A 1 175 ? 33.656 -2.635 -32.995 1.00 62.72 175 LEU A N 1
ATOM 1434 C CA . LEU A 1 175 ? 32.909 -2.009 -31.892 1.00 62.72 175 LEU A CA 1
ATOM 1435 C C . LEU A 1 175 ? 33.520 -2.269 -30.506 1.00 62.72 175 LEU A C 1
ATOM 1437 O O . LEU A 1 175 ? 33.297 -1.483 -29.586 1.00 62.72 175 LEU A O 1
ATOM 1441 N N . LYS A 1 176 ? 34.291 -3.353 -30.354 1.00 67.31 176 LYS A N 1
ATOM 1442 C CA . LYS A 1 176 ? 35.007 -3.668 -29.116 1.00 67.31 176 LYS A CA 1
ATOM 1443 C C . LYS A 1 176 ? 36.154 -2.686 -28.870 1.00 67.31 176 LYS A C 1
ATOM 1445 O O . LYS A 1 176 ? 36.220 -2.104 -27.797 1.00 67.31 176 LYS A O 1
ATOM 1450 N N . GLU A 1 177 ? 36.959 -2.404 -29.891 1.00 66.88 177 GLU A N 1
ATOM 1451 C CA . GLU A 1 177 ? 38.043 -1.413 -29.816 1.00 66.88 177 GLU A CA 1
ATOM 1452 C C . GLU A 1 177 ? 37.506 0.005 -29.590 1.00 66.88 177 GLU A C 1
ATOM 1454 O O . GLU A 1 177 ? 38.093 0.780 -28.845 1.00 66.88 177 GLU A O 1
ATOM 1459 N N . LEU A 1 178 ? 36.349 0.337 -30.169 1.00 66.62 178 LEU A N 1
ATOM 1460 C CA . LEU A 1 178 ? 35.684 1.631 -29.974 1.00 66.62 178 LEU A CA 1
ATOM 1461 C C . LEU A 1 178 ? 35.114 1.792 -28.554 1.00 66.62 178 LEU A C 1
ATOM 1463 O O . LEU A 1 178 ? 35.167 2.881 -27.981 1.00 66.62 178 LEU A O 1
ATOM 1467 N N . SER A 1 179 ? 34.599 0.705 -27.973 1.00 71.00 179 SER A N 1
ATOM 1468 C CA . SER A 1 179 ? 34.182 0.660 -26.569 1.00 71.00 179 SER A CA 1
ATOM 1469 C C . SER A 1 179 ? 35.381 0.806 -25.631 1.00 71.00 179 SER A C 1
ATOM 1471 O O . SER A 1 179 ? 35.325 1.600 -24.695 1.00 71.00 179 SER A O 1
ATOM 1473 N N . ASP A 1 180 ? 36.475 0.098 -25.908 1.00 73.31 180 ASP A N 1
ATOM 1474 C CA . ASP A 1 180 ? 37.706 0.178 -25.119 1.00 73.31 180 ASP A CA 1
ATOM 1475 C C . ASP A 1 180 ? 38.324 1.586 -25.200 1.00 73.31 180 ASP A C 1
ATOM 1477 O O . ASP A 1 180 ? 38.725 2.152 -24.182 1.00 73.31 180 ASP A O 1
ATOM 1481 N N . LEU A 1 181 ? 38.301 2.219 -26.378 1.00 73.75 181 LEU A N 1
ATOM 1482 C CA . LEU A 1 181 ? 38.761 3.596 -26.575 1.00 73.75 181 LEU A CA 1
ATOM 1483 C C . LEU A 1 181 ? 37.888 4.614 -25.824 1.00 73.75 181 LEU A C 1
ATOM 1485 O O . LEU A 1 181 ? 38.401 5.593 -25.280 1.00 73.75 181 LEU A O 1
ATOM 1489 N N . LYS A 1 182 ? 36.570 4.382 -25.748 1.00 80.25 182 LYS A N 1
ATOM 1490 C CA . LYS A 1 182 ? 35.656 5.220 -24.960 1.00 80.25 182 LYS A CA 1
ATOM 1491 C C . LYS A 1 182 ? 35.952 5.115 -23.463 1.00 80.25 182 LYS A C 1
ATOM 1493 O O . LYS A 1 182 ? 36.000 6.146 -22.796 1.00 80.25 182 LYS A O 1
ATOM 1498 N N . VAL A 1 183 ? 36.181 3.906 -22.946 1.00 81.44 183 VAL A N 1
ATOM 1499 C CA . VAL A 1 183 ? 36.547 3.694 -21.535 1.00 81.44 183 VAL A CA 1
ATOM 1500 C C . VAL A 1 183 ? 37.861 4.411 -21.212 1.00 81.44 183 VAL A C 1
ATOM 1502 O O . VAL A 1 183 ? 37.918 5.176 -20.251 1.00 81.44 183 VAL A O 1
ATOM 1505 N N . GLN A 1 184 ? 38.877 4.275 -22.069 1.00 75.50 184 GLN A N 1
ATOM 1506 C CA . GLN A 1 184 ? 40.152 4.986 -21.913 1.00 75.50 184 GLN A CA 1
ATOM 1507 C C . GLN A 1 184 ? 39.985 6.514 -21.959 1.00 75.50 184 GLN A C 1
ATOM 1509 O O . GLN A 1 184 ? 40.629 7.242 -21.201 1.00 75.50 184 GLN A O 1
ATOM 1514 N N . TYR A 1 185 ? 39.097 7.022 -22.818 1.00 79.31 185 TYR A N 1
ATOM 1515 C CA . TYR A 1 185 ? 38.793 8.450 -22.891 1.00 79.31 185 TYR A CA 1
ATOM 1516 C C . TYR A 1 185 ? 38.090 8.962 -21.624 1.00 79.31 185 TYR A C 1
ATOM 1518 O O . TYR A 1 185 ? 38.442 10.025 -21.106 1.00 79.31 185 TYR A O 1
ATOM 1526 N N . GLU A 1 186 ? 37.125 8.212 -21.088 1.00 80.06 186 GLU A N 1
ATOM 1527 C CA . GLU A 1 186 ? 36.426 8.561 -19.847 1.00 80.06 186 GLU A CA 1
ATOM 1528 C C . GLU A 1 186 ? 37.367 8.546 -18.632 1.00 80.06 186 GLU A C 1
ATOM 1530 O O . GLU A 1 186 ? 37.313 9.465 -17.807 1.00 80.06 186 GLU A O 1
ATOM 1535 N N . GLU A 1 187 ? 38.279 7.573 -18.550 1.00 79.50 187 GLU A N 1
ATOM 1536 C CA . GLU A 1 187 ? 39.327 7.521 -17.524 1.00 79.50 187 GLU A CA 1
ATOM 1537 C C . GLU A 1 187 ? 40.291 8.709 -17.631 1.00 79.50 187 GLU A C 1
ATOM 1539 O O . GLU A 1 187 ? 40.550 9.388 -16.634 1.00 79.50 187 GLU A O 1
ATOM 1544 N N . CYS A 1 188 ? 40.739 9.047 -18.842 1.00 82.44 188 CYS A N 1
ATOM 1545 C CA . CYS A 1 188 ? 41.590 10.212 -19.088 1.00 82.44 188 CYS A CA 1
ATOM 1546 C C . CYS A 1 188 ? 40.896 11.529 -18.690 1.00 82.44 188 CYS A C 1
ATOM 1548 O O . CYS A 1 188 ? 41.484 12.392 -18.034 1.00 82.44 188 CYS A O 1
ATOM 1550 N N . MET A 1 189 ? 39.607 11.679 -19.006 1.00 80.75 189 MET A N 1
ATOM 1551 C CA . MET A 1 189 ? 38.819 12.859 -18.631 1.00 80.75 189 MET A CA 1
ATOM 1552 C C . MET A 1 189 ? 38.526 12.938 -17.128 1.00 80.75 189 MET A C 1
ATOM 1554 O O . MET A 1 189 ? 38.339 14.034 -16.589 1.00 80.75 189 MET A O 1
ATOM 1558 N N . LYS A 1 190 ? 38.458 11.800 -16.433 1.00 85.25 190 LYS A N 1
ATOM 1559 C CA . LYS A 1 190 ? 38.361 11.749 -14.970 1.00 85.25 190 LYS A CA 1
ATOM 1560 C C . LYS A 1 190 ? 39.674 12.193 -14.327 1.00 85.25 190 LYS A C 1
ATOM 1562 O O . LYS A 1 190 ? 39.643 13.037 -13.434 1.00 85.25 190 LYS A O 1
ATOM 1567 N N . GLU A 1 191 ? 40.804 11.711 -14.831 1.00 79.88 191 GLU A N 1
ATOM 1568 C CA . GLU A 1 191 ? 42.128 12.093 -14.335 1.00 79.88 191 GLU A CA 1
ATOM 1569 C C . GLU A 1 191 ? 42.427 13.575 -14.593 1.00 79.88 191 GLU A C 1
ATOM 1571 O O . GLU A 1 191 ? 42.849 14.291 -13.689 1.00 79.88 191 GLU A O 1
ATOM 1576 N N . LYS A 1 192 ? 42.079 14.096 -15.777 1.00 83.44 192 LYS A N 1
ATOM 1577 C CA . LYS A 1 192 ? 42.179 15.532 -16.082 1.00 83.44 192 LYS A CA 1
ATOM 1578 C C . LYS A 1 192 ? 41.399 16.391 -15.083 1.00 83.44 192 LYS A C 1
ATOM 1580 O O . LYS A 1 192 ? 41.908 17.416 -14.633 1.00 83.44 192 LYS A O 1
ATOM 1585 N N . ARG A 1 193 ? 40.173 15.986 -14.733 1.00 82.31 193 ARG A N 1
ATOM 1586 C CA . ARG A 1 193 ? 39.350 16.692 -13.737 1.00 82.31 193 ARG A CA 1
ATOM 1587 C C . ARG A 1 193 ? 39.961 16.626 -12.339 1.00 82.31 193 ARG A C 1
ATOM 1589 O O . ARG A 1 193 ? 39.943 17.638 -11.647 1.00 82.31 193 ARG A O 1
ATOM 1596 N N . ARG A 1 194 ? 40.536 15.483 -11.951 1.00 86.19 194 ARG A N 1
ATOM 1597 C CA . ARG A 1 194 ? 41.258 15.334 -10.679 1.00 86.19 194 ARG A CA 1
ATOM 1598 C C . ARG A 1 194 ? 42.443 16.296 -10.600 1.00 86.19 194 ARG A C 1
ATOM 1600 O O . ARG A 1 194 ? 42.515 17.087 -9.673 1.00 86.19 194 ARG A O 1
ATOM 1607 N N . VAL A 1 195 ? 43.299 16.304 -11.620 1.00 83.75 195 VAL A N 1
ATOM 1608 C CA . VAL A 1 195 ? 44.483 17.179 -11.670 1.00 83.75 195 VAL A CA 1
ATOM 1609 C C . VAL A 1 195 ? 44.096 18.662 -11.657 1.00 83.75 195 VAL A C 1
ATOM 1611 O O . VAL A 1 195 ? 44.743 19.464 -10.989 1.00 83.75 195 VAL A O 1
ATOM 1614 N N . GLN A 1 196 ? 43.024 19.046 -12.358 1.00 77.62 196 GLN A N 1
ATOM 1615 C CA . GLN A 1 196 ? 42.507 20.418 -12.303 1.00 77.62 196 GLN A CA 1
ATOM 1616 C C . GLN A 1 196 ? 42.000 20.796 -10.907 1.00 77.62 196 GLN A C 1
ATOM 1618 O O . GLN A 1 196 ? 42.258 21.909 -10.455 1.00 77.62 196 GLN A O 1
ATOM 1623 N N . HIS A 1 197 ? 41.306 19.882 -10.226 1.00 80.88 197 HIS A N 1
ATOM 1624 C CA . HIS A 1 197 ? 40.845 20.095 -8.857 1.00 80.88 197 HIS A CA 1
ATOM 1625 C C . HIS A 1 197 ? 42.025 20.256 -7.891 1.00 80.88 197 HIS A C 1
ATOM 1627 O O . HIS A 1 197 ? 42.071 21.227 -7.141 1.00 80.88 197 HIS A O 1
ATOM 1633 N N . ASP A 1 198 ? 43.022 19.372 -7.971 1.00 82.81 198 ASP A N 1
ATOM 1634 C CA . ASP A 1 198 ? 44.224 19.430 -7.134 1.00 82.81 198 ASP A CA 1
ATOM 1635 C C . ASP A 1 198 ? 44.998 20.740 -7.342 1.00 82.81 198 ASP A C 1
ATOM 1637 O O . ASP A 1 198 ? 45.474 21.350 -6.383 1.00 82.81 198 ASP A O 1
ATOM 1641 N N . PHE A 1 199 ? 45.082 21.216 -8.588 1.00 82.69 199 PHE A N 1
ATOM 1642 C CA . PHE A 1 199 ? 45.716 22.492 -8.911 1.00 82.69 199 PHE A CA 1
ATOM 1643 C C . PHE A 1 199 ? 44.965 23.689 -8.308 1.00 82.69 199 PHE A C 1
ATOM 1645 O O . PHE A 1 199 ? 45.587 24.607 -7.772 1.00 82.69 199 PHE A O 1
ATOM 1652 N N . ILE A 1 200 ? 43.629 23.689 -8.370 1.00 79.56 200 ILE A N 1
ATOM 1653 C CA . ILE A 1 200 ? 42.795 24.749 -7.786 1.00 79.56 200 ILE A CA 1
ATOM 1654 C C . ILE A 1 200 ? 42.913 24.744 -6.258 1.00 79.56 200 ILE A C 1
ATOM 1656 O O . ILE A 1 200 ? 43.131 25.804 -5.669 1.00 79.56 200 ILE A O 1
ATOM 1660 N N . ASP A 1 201 ? 42.857 23.573 -5.625 1.00 80.69 201 ASP A N 1
ATOM 1661 C CA . ASP A 1 201 ? 43.003 23.421 -4.174 1.00 80.69 201 ASP A CA 1
ATOM 1662 C C . ASP A 1 201 ? 44.378 23.886 -3.684 1.00 80.69 201 ASP A C 1
ATOM 1664 O O . ASP A 1 201 ? 44.484 24.558 -2.655 1.00 80.69 201 ASP A O 1
ATOM 1668 N N . GLN A 1 202 ? 45.449 23.565 -4.416 1.00 79.44 202 GLN A N 1
ATOM 1669 C CA . GLN A 1 202 ? 46.791 24.060 -4.105 1.00 79.44 202 GLN A CA 1
ATOM 1670 C C . GLN A 1 202 ? 46.872 25.583 -4.218 1.00 79.44 202 GLN A C 1
ATOM 1672 O O . GLN A 1 202 ? 47.432 26.230 -3.333 1.00 79.44 202 GLN A O 1
ATOM 1677 N N . ASN A 1 203 ? 46.266 26.170 -5.252 1.00 77.00 203 ASN A N 1
ATOM 1678 C CA . ASN A 1 203 ? 46.232 27.621 -5.420 1.00 77.00 203 ASN A CA 1
ATOM 1679 C C . ASN A 1 203 ? 45.448 28.315 -4.298 1.00 77.00 203 ASN A C 1
ATOM 1681 O O . ASN A 1 203 ? 45.904 29.323 -3.763 1.00 77.00 203 ASN A O 1
ATOM 1685 N N . GLN A 1 204 ? 44.303 27.760 -3.896 1.00 73.56 204 GLN A N 1
ATOM 1686 C CA . GLN A 1 204 ? 43.509 28.285 -2.784 1.00 73.56 204 GLN A CA 1
ATOM 1687 C C . GLN A 1 204 ? 44.254 28.179 -1.451 1.00 73.56 204 GLN A C 1
ATOM 1689 O O . GLN A 1 204 ? 44.271 29.140 -0.684 1.00 73.56 204 GLN A O 1
ATOM 1694 N N . LYS A 1 205 ? 44.930 27.053 -1.187 1.00 77.75 205 LYS A N 1
ATOM 1695 C CA . LYS A 1 205 ? 45.776 26.879 0.006 1.00 77.75 205 LYS A CA 1
ATOM 1696 C C . LYS A 1 205 ? 46.948 27.857 0.022 1.00 77.75 205 LYS A C 1
ATOM 1698 O O . LYS A 1 205 ? 47.245 28.423 1.070 1.00 77.75 205 LYS A O 1
ATOM 1703 N N . MET A 1 206 ? 47.584 28.090 -1.125 1.00 73.25 206 MET A N 1
ATOM 1704 C CA . MET A 1 206 ? 48.673 29.057 -1.252 1.00 73.25 206 MET 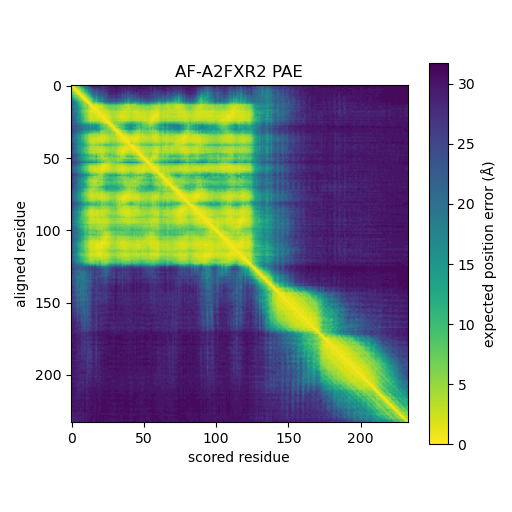A CA 1
ATOM 1705 C C . MET A 1 206 ? 48.180 30.487 -1.004 1.00 73.25 206 MET A C 1
ATOM 1707 O O . MET A 1 206 ? 48.774 31.195 -0.196 1.00 73.25 206 MET A O 1
ATOM 1711 N N . GLN A 1 207 ? 47.060 30.892 -1.613 1.00 68.06 207 GLN A N 1
ATOM 1712 C CA . GLN A 1 207 ? 46.448 32.205 -1.378 1.00 68.06 207 GLN A CA 1
ATOM 1713 C C . GLN A 1 207 ? 46.029 32.391 0.085 1.00 68.06 207 GLN A C 1
ATOM 1715 O O . GLN A 1 207 ? 46.306 33.436 0.668 1.00 68.06 207 GLN A O 1
ATOM 1720 N N . ALA A 1 208 ? 45.423 31.375 0.704 1.00 66.69 208 ALA A N 1
ATOM 1721 C CA . ALA A 1 208 ? 45.068 31.405 2.120 1.00 66.69 208 ALA A CA 1
ATOM 1722 C C . ALA A 1 208 ? 46.311 31.558 3.012 1.00 66.69 208 ALA A C 1
ATOM 1724 O O . ALA A 1 208 ? 46.310 32.390 3.918 1.00 66.69 208 ALA A O 1
ATOM 1725 N N . ALA A 1 209 ? 47.394 30.830 2.722 1.00 66.81 209 ALA A N 1
ATOM 1726 C CA . ALA A 1 209 ? 48.659 30.966 3.438 1.00 66.81 209 ALA A CA 1
ATOM 1727 C C . ALA A 1 209 ? 49.273 32.366 3.272 1.00 66.81 209 ALA A C 1
ATOM 1729 O O . ALA A 1 209 ? 49.739 32.935 4.254 1.00 66.81 209 ALA A O 1
ATOM 1730 N N . THR A 1 210 ? 49.216 32.954 2.068 1.00 64.06 210 THR A N 1
ATOM 1731 C CA . THR A 1 210 ? 49.683 34.329 1.810 1.00 64.06 210 THR A CA 1
ATOM 1732 C C . THR A 1 210 ? 48.847 35.374 2.555 1.00 64.06 210 THR A C 1
ATOM 1734 O O . THR A 1 210 ? 49.391 36.335 3.093 1.00 64.06 210 THR A O 1
ATOM 1737 N N . ILE A 1 211 ? 47.524 35.202 2.637 1.00 60.03 211 ILE A N 1
ATOM 1738 C CA . ILE A 1 211 ? 46.644 36.113 3.388 1.00 60.03 211 ILE A CA 1
ATOM 1739 C C . ILE A 1 211 ? 46.953 36.055 4.891 1.00 60.03 211 ILE A C 1
ATOM 1741 O O . ILE A 1 211 ? 46.990 37.100 5.541 1.00 60.03 211 ILE A O 1
ATOM 1745 N N . ILE A 1 212 ? 47.208 34.861 5.437 1.00 60.94 212 ILE A N 1
ATOM 1746 C CA . ILE A 1 212 ? 47.559 34.677 6.853 1.00 60.94 212 ILE A CA 1
ATOM 1747 C C . ILE A 1 212 ? 48.888 35.373 7.177 1.00 60.94 212 ILE A C 1
ATOM 1749 O O . ILE A 1 212 ? 48.921 36.181 8.103 1.00 60.94 212 ILE A O 1
ATOM 1753 N N . THR A 1 213 ? 49.946 35.172 6.382 1.00 59.72 213 THR A N 1
ATOM 1754 C CA . THR A 1 213 ? 51.231 35.866 6.602 1.00 59.72 213 THR A CA 1
ATOM 1755 C C . THR A 1 213 ? 51.110 37.384 6.482 1.00 59.72 213 THR A C 1
ATOM 1757 O O . THR A 1 213 ? 51.653 38.107 7.315 1.00 59.72 213 THR A O 1
ATOM 1760 N N . THR A 1 214 ? 50.338 37.890 5.516 1.00 56.66 214 THR A N 1
ATOM 1761 C CA . THR A 1 214 ? 50.141 39.344 5.346 1.00 56.66 214 THR A CA 1
ATOM 1762 C C . THR A 1 214 ? 49.354 39.965 6.513 1.00 56.66 214 THR A C 1
ATOM 1764 O O . THR A 1 214 ? 49.596 41.112 6.902 1.00 56.66 214 THR A O 1
ATOM 1767 N N . ASN A 1 215 ? 48.404 39.228 7.097 1.00 55.34 215 ASN A N 1
ATOM 1768 C CA . ASN A 1 215 ? 47.647 39.678 8.268 1.00 55.34 215 ASN A CA 1
ATOM 1769 C C . ASN A 1 215 ? 48.473 39.616 9.559 1.00 55.34 215 ASN A C 1
ATOM 1771 O O . ASN A 1 215 ? 48.368 40.534 10.377 1.00 55.34 215 ASN A O 1
ATOM 1775 N N . ASP A 1 216 ? 49.324 38.607 9.735 1.00 51.59 216 ASP A N 1
ATOM 1776 C CA . ASP A 1 216 ? 50.235 38.531 10.881 1.00 51.59 216 ASP A CA 1
ATOM 1777 C C . ASP A 1 216 ? 51.251 39.683 10.867 1.00 51.59 216 ASP A C 1
ATOM 1779 O O . ASP A 1 216 ? 51.432 40.359 11.883 1.00 51.59 216 ASP A O 1
ATOM 1783 N N . GLU A 1 217 ? 51.826 40.017 9.708 1.00 55.19 217 GLU A N 1
ATOM 1784 C CA . GLU A 1 217 ? 52.726 41.171 9.556 1.00 55.19 217 GLU A CA 1
ATOM 1785 C C . GLU A 1 217 ? 52.035 42.510 9.870 1.00 55.19 217 GLU A C 1
ATOM 1787 O O . GLU A 1 217 ? 52.604 43.361 10.561 1.00 55.19 217 GLU A O 1
ATOM 1792 N N . ARG A 1 218 ? 50.773 42.691 9.447 1.00 52.91 218 ARG A N 1
ATOM 1793 C CA . ARG A 1 218 ? 49.968 43.879 9.793 1.00 52.91 218 ARG A CA 1
ATOM 1794 C C . ARG A 1 218 ? 49.638 43.958 11.282 1.00 52.91 218 ARG A C 1
ATOM 1796 O O . ARG A 1 218 ? 49.649 45.048 11.851 1.00 52.91 218 ARG A O 1
ATOM 1803 N N . THR A 1 219 ? 49.380 42.823 11.926 1.00 53.50 219 THR A N 1
ATOM 1804 C CA . THR A 1 219 ? 49.051 42.760 13.359 1.00 53.50 219 THR A CA 1
ATOM 1805 C C . THR A 1 219 ? 50.283 43.039 14.226 1.00 53.50 219 THR A C 1
ATOM 1807 O O . THR A 1 219 ? 50.186 43.721 15.249 1.00 53.50 219 THR A O 1
ATOM 1810 N N . ILE A 1 220 ? 51.464 42.586 13.796 1.00 54.88 220 ILE A N 1
ATOM 1811 C CA . ILE A 1 220 ? 52.751 42.915 14.427 1.00 54.88 220 ILE A CA 1
ATOM 1812 C C . ILE A 1 220 ? 53.090 44.402 14.216 1.00 54.88 220 ILE A C 1
ATOM 1814 O O . ILE A 1 220 ? 53.507 45.076 15.161 1.00 54.88 220 ILE A O 1
ATOM 1818 N N . GLY A 1 221 ? 52.848 44.940 13.015 1.00 52.56 221 GLY A N 1
ATOM 1819 C CA . GLY A 1 221 ? 53.032 46.361 12.703 1.00 52.56 221 GLY A CA 1
ATOM 1820 C C . GLY A 1 221 ? 52.143 47.291 13.537 1.00 52.56 221 GLY A C 1
ATOM 1821 O O . GLY A 1 221 ? 52.637 48.284 14.072 1.00 52.56 221 GLY A O 1
ATOM 1822 N N . ALA A 1 222 ? 50.867 46.937 13.723 1.00 53.47 222 ALA A N 1
ATOM 1823 C CA . ALA A 1 222 ? 49.914 47.702 14.533 1.00 53.47 222 ALA A CA 1
ATOM 1824 C C . ALA A 1 222 ? 50.265 47.698 16.032 1.00 53.47 222 ALA A C 1
ATOM 1826 O O . ALA A 1 222 ? 50.146 48.724 16.700 1.00 53.47 222 ALA A O 1
ATOM 1827 N N . LYS A 1 223 ? 50.761 46.572 16.567 1.00 52.28 223 LYS A N 1
ATOM 1828 C CA . LYS A 1 223 ? 51.219 46.491 17.967 1.00 52.28 223 LYS A CA 1
ATOM 1829 C C . LYS A 1 223 ? 52.459 47.350 18.228 1.00 52.28 223 LYS A C 1
ATOM 1831 O O . LYS A 1 223 ? 52.562 47.944 19.302 1.00 52.28 223 LYS A O 1
ATOM 1836 N N . ARG A 1 224 ? 53.375 47.462 17.255 1.00 51.97 224 ARG A N 1
ATOM 1837 C CA . ARG A 1 224 ? 54.545 48.356 17.347 1.00 51.97 224 ARG A CA 1
ATOM 1838 C C . ARG A 1 224 ? 54.149 49.831 17.398 1.00 51.97 224 ARG A C 1
ATOM 1840 O 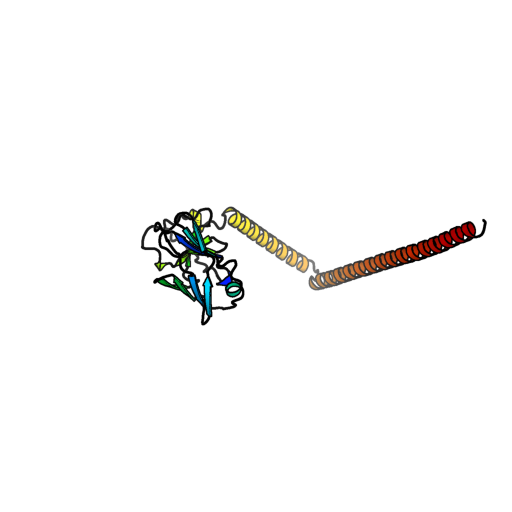O . ARG A 1 224 ? 54.638 50.545 18.266 1.00 51.97 224 ARG A O 1
ATOM 1847 N N . THR A 1 225 ? 53.212 50.263 16.555 1.00 52.12 225 THR A N 1
ATOM 1848 C CA . THR A 1 225 ? 52.761 51.668 16.525 1.00 52.12 225 THR A CA 1
ATOM 1849 C C . THR A 1 225 ? 52.021 52.072 17.799 1.00 52.12 225 THR A C 1
ATOM 1851 O O . THR A 1 225 ? 52.176 53.195 18.271 1.00 52.12 225 THR A O 1
ATOM 1854 N N . THR A 1 226 ? 51.259 51.160 18.413 1.00 51.50 226 THR A N 1
ATOM 1855 C CA . THR A 1 226 ? 50.634 51.437 19.715 1.00 51.50 226 THR A CA 1
ATOM 1856 C C . THR A 1 226 ? 51.648 51.507 20.855 1.00 51.50 226 THR A C 1
ATOM 1858 O O . THR A 1 226 ? 51.498 52.357 21.723 1.00 51.50 226 THR A O 1
ATOM 1861 N N . TYR A 1 227 ? 52.696 50.675 20.860 1.00 50.81 227 TYR A N 1
ATOM 1862 C CA . TYR A 1 227 ? 53.728 50.739 21.906 1.00 50.81 227 TYR A CA 1
ATOM 1863 C C . TYR A 1 227 ? 54.512 52.059 21.866 1.00 50.81 227 TYR A C 1
ATOM 1865 O O . TYR A 1 227 ? 54.731 52.659 22.914 1.00 50.81 227 TYR A O 1
ATOM 1873 N N . GLU A 1 228 ? 54.855 52.553 20.674 1.00 52.22 228 GLU A N 1
ATOM 1874 C CA . GLU A 1 228 ? 55.559 53.835 20.511 1.00 52.22 228 GLU A CA 1
ATOM 1875 C C . GLU A 1 228 ? 54.703 55.037 20.950 1.00 52.22 228 GLU A C 1
ATOM 1877 O O . GLU A 1 228 ? 55.225 55.993 21.521 1.00 52.22 228 GLU A O 1
ATOM 1882 N N . ALA A 1 229 ? 53.377 54.967 20.788 1.00 52.03 229 ALA A N 1
ATOM 1883 C CA . ALA A 1 229 ? 52.461 56.015 21.242 1.00 52.03 229 ALA A CA 1
ATOM 1884 C C . ALA A 1 229 ? 52.293 56.078 22.776 1.00 52.03 229 ALA A C 1
ATOM 1886 O O . ALA A 1 229 ? 51.960 57.138 23.309 1.00 52.03 229 ALA A O 1
ATOM 1887 N N . TYR A 1 230 ? 52.528 54.976 23.499 1.00 49.91 230 TYR A N 1
ATOM 1888 C CA . TYR A 1 2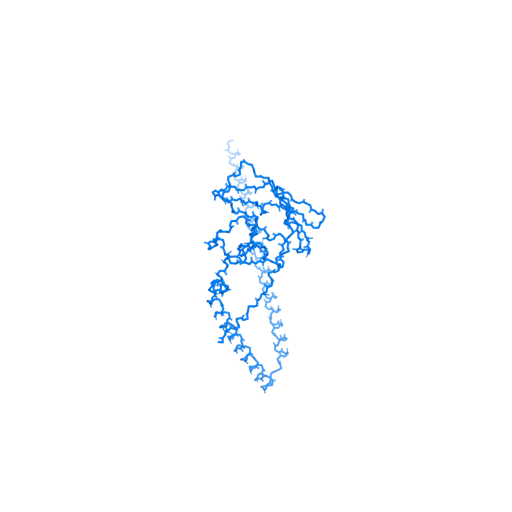30 ? 52.422 54.933 24.966 1.00 49.91 230 TYR A CA 1
ATOM 1889 C C . TYR A 1 230 ? 53.715 55.327 25.695 1.00 49.91 230 TYR A C 1
ATOM 1891 O O . TYR A 1 230 ? 53.652 55.696 26.864 1.00 49.91 230 TYR A O 1
ATOM 1899 N N . THR A 1 231 ? 54.872 55.297 25.029 1.00 51.00 231 THR A N 1
ATOM 1900 C CA . THR A 1 231 ? 56.169 55.671 25.626 1.00 51.00 231 THR A CA 1
ATOM 1901 C C . THR A 1 231 ? 56.572 57.134 25.404 1.00 51.00 231 THR A C 1
ATOM 1903 O O . THR A 1 231 ? 57.634 57.540 25.865 1.00 51.00 231 THR A O 1
ATOM 1906 N N . SER A 1 232 ? 55.754 57.935 24.711 1.00 50.62 232 SER A N 1
ATOM 1907 C CA . SER A 1 232 ? 56.031 59.354 24.411 1.00 50.62 232 SER A CA 1
ATOM 1908 C C . SER A 1 232 ? 55.142 60.352 25.173 1.00 50.62 232 SER A C 1
ATOM 1910 O O . SER A 1 232 ? 54.850 61.430 24.655 1.00 50.62 232 SER A O 1
ATOM 1912 N N . LYS A 1 233 ? 54.726 60.025 26.401 1.00 43.19 233 LYS A N 1
ATOM 1913 C CA . LYS A 1 233 ? 54.182 61.002 27.360 1.00 43.19 233 LYS A CA 1
ATOM 1914 C C . LYS A 1 233 ? 55.069 61.122 28.585 1.00 43.19 233 LYS A C 1
ATOM 1916 O O . LYS A 1 233 ? 55.512 60.063 29.075 1.00 43.19 233 LYS A O 1
#

Organism: Trichomonas vaginalis (strain ATCC PRA-98 / G3) (NCBI:txid412133)

Secondary structure (DSSP, 8-state):
---------------GGG--EEEEE-SS--SS-PPEEEEETTEEEEE--EEEETTEEEEE-TT-HHHHH------EEEEEETTEEEEEEGGGEEEEE-TTTPPP-BT-EEEEETTEEEEEGGGS-SS-----HHHHT-S-HHHHHHHHHHHHHHHHHHHHHHHHHHHHHHTT--HHHHHHHHHHHHHHHHHHHHHHHHHHHHHHHHHHHHHHHHHHHHHHHHHHHHHHHHS--

Foldseek 3Di:
DDPDDPPPPPQPQDDQLQFFKKKAFAPDDDPDWAWKWKFDDNDIDTQPDWDDDRRMIIRGCNPVVVRNPPDDPAQWIWIDTDPDIDIDGSSQKDDQAAPVPGDHDHPFIWTQGNRHIIGGPVSDDPDDPPPPVVGSVVVPVVVVVVVVVVVVVVVVVVVVVVVVVVVCVVVVNDVVVVVVVVVVVVVVVVVVVVVVVVVVVVVVVVVVVVVVVVVVVVVVVVVVVVVVVVVPD

Radius of gyration: 34.45 Å; Cα contacts (8 Å, |Δi|>4): 221; chains: 1; bounding box: 81×75×70 Å